Protein AF-A0A3R6SPB3-F1 (afdb_monomer)

Mean predicted aligned error: 4.36 Å

Solvent-accessible surface area (backbone atoms only — not comparable to full-atom values): 13790 Å² total; per-residue (Å²): 126,35,64,45,52,76,51,76,57,91,56,33,32,38,43,30,34,75,85,65,82,49,65,33,37,29,54,48,51,83,94,51,40,64,65,65,58,52,50,51,61,41,82,54,90,69,31,41,31,29,93,89,67,40,43,50,54,58,42,44,47,27,76,74,67,34,59,70,51,50,51,50,41,45,74,73,46,30,39,82,42,40,61,74,66,43,53,38,47,29,32,59,40,30,50,43,82,34,45,48,67,58,48,51,51,38,57,76,38,52,52,55,58,52,64,58,24,77,48,39,9,60,46,48,43,38,43,72,89,79,64,33,34,34,43,29,37,36,29,66,49,49,20,39,52,54,62,91,87,62,92,59,61,28,23,30,42,37,39,37,35,35,28,86,64,62,69,69,59,54,54,50,41,52,44,51,49,54,49,42,28,72,75,70,36,33,43,56,68,87,81,51,83,54,79,40,36,43,37,37,29,34,67,41,74,65,75,64,63,69,59,54,54,47,47,69,66,38,79,81,79,50,87,70,91,68,57,72,67,65,82,76,77,78,94,71,47,92,87,62,73,70,70,43,76,51,69,90

Radius of gyration: 20.09 Å; Cα contacts (8 Å, |Δi|>4): 454; chains: 1; bounding box: 54×32×57 Å

Foldseek 3Di:
DELWDWDDDPQKIWTAHNVRPDIAIAGDDPVCNCVVVVYYWDDDPQFIAGPPQGTLLLSRCCVVVNPVVSVVLVVVQWDWDQQQNRRRYSYPFRTDTDHPVLRVVCVVAVNVLCVPQLQKHWGKTADPVQRKIKIKMAGNFWAWEDDPPDPATKTFGIKIFIDPDDVSLVSVQSRVQSVCCVVPSHDYPVVHHGLAMETEIEGDDTDPVVVSVCQCVCVVVDHDDTDNDDDHDPPDDNVPHDHDYHYD

Sequence (248 aa):
MSNNSFDISGDLVRIHTADGMFHAVASIRDDYRDELMSVTWGKNGKYFYNAKLGYLHRYIMEKWYTKEILDTMTADNFVVDHMDGDGFNCNINNLCFLSRNENVAKGNTLDIECKNTEHIALKMFKDFQTELIQITIFFNYPAKLILEGLERDAVVELAFLLYDADYRIVINDARSIMLDYRNNYEFIPNKLRFIDYQIEGSYGVAPGIKWFEEYISGKHGHGVALLNRVAPIKNWTKEKKREYISIR

Structure (mmCIF, N/CA/C/O backbone):
data_AF-A0A3R6SPB3-F1
#
_entry.id   AF-A0A3R6SPB3-F1
#
loop_
_atom_site.group_PDB
_atom_site.id
_atom_site.type_symbol
_atom_site.label_atom_id
_atom_site.label_alt_id
_atom_site.label_comp_id
_atom_site.label_asym_id
_atom_site.label_entity_id
_atom_site.label_seq_id
_atom_site.pdbx_PDB_ins_code
_atom_site.Cartn_x
_atom_site.Cartn_y
_atom_site.Cartn_z
_atom_site.occupancy
_atom_site.B_iso_or_equiv
_atom_site.auth_seq_id
_atom_site.auth_comp_id
_atom_site.auth_asym_id
_atom_site.auth_atom_id
_atom_site.pdbx_PDB_model_num
ATOM 1 N N . MET A 1 1 ? 28.707 -6.812 -18.102 1.00 67.81 1 MET A N 1
ATOM 2 C CA . MET A 1 1 ? 28.162 -7.468 -16.895 1.00 67.81 1 MET A CA 1
ATOM 3 C C . MET A 1 1 ? 27.719 -6.380 -15.935 1.00 67.81 1 MET A C 1
ATOM 5 O O . MET A 1 1 ? 28.348 -5.327 -15.941 1.00 67.81 1 MET A O 1
ATOM 9 N N . SER A 1 2 ? 26.623 -6.592 -15.204 1.00 85.00 2 SER A N 1
ATOM 10 C CA . SER A 1 2 ? 26.142 -5.637 -14.199 1.00 85.00 2 SER A CA 1
ATOM 11 C C . SER A 1 2 ? 27.132 -5.516 -13.036 1.00 85.00 2 SER A C 1
ATOM 13 O O . SER A 1 2 ? 27.805 -6.490 -12.704 1.00 85.00 2 SER A O 1
ATOM 15 N N . ASN A 1 3 ? 27.198 -4.335 -12.417 1.00 91.19 3 ASN A N 1
ATOM 16 C CA . ASN A 1 3 ? 27.954 -4.112 -11.178 1.00 91.19 3 ASN A CA 1
ATOM 17 C C . ASN A 1 3 ? 27.098 -4.338 -9.915 1.00 91.19 3 ASN A C 1
ATOM 19 O O . ASN A 1 3 ? 27.582 -4.108 -8.810 1.00 91.19 3 ASN A O 1
ATOM 23 N N . ASN A 1 4 ? 25.827 -4.727 -10.052 1.00 95.38 4 ASN A N 1
ATOM 24 C CA . ASN A 1 4 ? 24.981 -5.085 -8.913 1.00 95.38 4 ASN A CA 1
ATOM 25 C C . ASN A 1 4 ? 25.173 -6.548 -8.505 1.00 95.38 4 ASN A C 1
ATOM 27 O O . ASN A 1 4 ? 25.479 -7.395 -9.346 1.00 95.38 4 ASN A O 1
ATOM 31 N N . SER A 1 5 ? 24.898 -6.854 -7.235 1.00 95.19 5 SER A N 1
ATOM 32 C CA . SER A 1 5 ? 24.582 -8.219 -6.804 1.00 95.19 5 SER A CA 1
ATOM 33 C C . SER A 1 5 ? 23.067 -8.415 -6.709 1.00 95.19 5 SER A C 1
ATOM 35 O O . SER A 1 5 ? 22.309 -7.462 -6.497 1.00 95.19 5 SER A O 1
ATOM 37 N N . PHE A 1 6 ? 22.629 -9.658 -6.912 1.00 96.12 6 PHE A N 1
ATOM 38 C CA . PHE A 1 6 ? 21.220 -10.022 -7.009 1.00 96.12 6 PHE A CA 1
ATOM 39 C C . PHE A 1 6 ? 20.920 -11.231 -6.126 1.00 96.12 6 PHE A C 1
ATOM 41 O O . PHE A 1 6 ? 21.481 -12.301 -6.353 1.00 96.12 6 PHE A O 1
ATOM 48 N N . ASP A 1 7 ? 19.982 -11.074 -5.193 1.00 95.88 7 ASP A N 1
ATOM 49 C CA . ASP A 1 7 ? 19.486 -12.164 -4.352 1.00 95.88 7 ASP A CA 1
ATOM 50 C C . ASP A 1 7 ? 18.046 -12.496 -4.734 1.00 95.88 7 ASP A C 1
ATOM 52 O O . ASP A 1 7 ? 17.140 -11.672 -4.583 1.00 95.88 7 ASP A O 1
ATOM 56 N N . ILE A 1 8 ? 17.821 -13.713 -5.227 1.00 96.12 8 ILE A N 1
ATOM 57 C CA . ILE A 1 8 ? 16.506 -14.150 -5.704 1.00 96.12 8 ILE A CA 1
ATOM 58 C C . ILE A 1 8 ? 15.847 -15.062 -4.674 1.00 96.12 8 ILE A C 1
ATOM 60 O O . ILE A 1 8 ? 16.450 -16.014 -4.183 1.00 96.12 8 ILE A O 1
ATOM 64 N N . SER A 1 9 ? 14.582 -14.784 -4.371 1.00 94.06 9 SER A N 1
ATOM 65 C CA . SER A 1 9 ? 13.760 -15.578 -3.465 1.00 94.06 9 SER A CA 1
ATOM 66 C C . SER A 1 9 ? 12.343 -15.669 -4.022 1.00 94.06 9 SER A C 1
ATOM 68 O O . SER A 1 9 ? 11.587 -14.701 -3.973 1.00 94.06 9 SER A O 1
ATOM 70 N N . GLY A 1 10 ? 12.002 -16.833 -4.580 1.00 93.19 10 GLY A N 1
ATOM 71 C CA . GLY A 1 10 ? 10.728 -17.036 -5.267 1.00 93.19 10 GLY A CA 1
ATOM 72 C C . GLY A 1 10 ? 10.587 -16.118 -6.482 1.00 93.19 10 GLY A C 1
ATOM 73 O O . GLY A 1 10 ? 11.435 -16.124 -7.372 1.00 93.19 10 GLY A O 1
ATOM 74 N N . ASP A 1 11 ? 9.521 -15.325 -6.486 1.00 94.38 11 ASP A N 1
ATOM 75 C CA . ASP A 1 11 ? 9.156 -14.342 -7.508 1.00 94.38 11 ASP A CA 1
ATOM 76 C C . ASP A 1 11 ? 9.727 -12.939 -7.235 1.00 94.38 11 ASP A C 1
ATOM 78 O O . ASP A 1 11 ? 9.332 -11.969 -7.882 1.00 94.38 11 ASP A O 1
ATOM 82 N N . LEU A 1 12 ? 10.670 -12.813 -6.293 1.00 96.88 12 LEU A N 1
ATOM 83 C CA . LEU A 1 12 ? 11.312 -11.551 -5.937 1.00 96.88 12 LEU A CA 1
ATOM 84 C C . LEU A 1 12 ? 12.818 -11.580 -6.175 1.00 96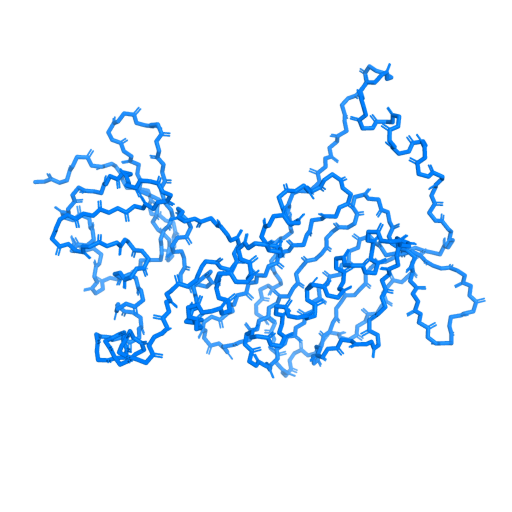.88 12 LEU A C 1
ATOM 86 O O . LEU A 1 12 ? 13.497 -12.571 -5.903 1.00 96.88 12 LEU A O 1
ATOM 90 N N . VAL A 1 13 ? 13.347 -10.435 -6.597 1.00 97.69 13 VAL A N 1
ATOM 91 C CA . VAL A 1 13 ? 14.779 -10.143 -6.646 1.00 97.69 13 VAL A CA 1
ATOM 92 C C . VAL A 1 13 ? 15.093 -8.940 -5.765 1.00 97.69 13 VAL A C 1
ATOM 94 O O . VAL A 1 13 ? 14.414 -7.913 -5.828 1.00 97.69 13 VAL A O 1
ATOM 97 N N . ARG A 1 14 ? 16.132 -9.062 -4.940 1.00 97.44 14 ARG A N 1
ATOM 98 C CA . ARG A 1 14 ? 16.777 -7.931 -4.272 1.00 97.44 14 ARG A CA 1
ATOM 99 C C . ARG A 1 14 ? 17.995 -7.526 -5.082 1.00 97.44 14 ARG A C 1
ATOM 101 O O . ARG A 1 14 ? 18.829 -8.368 -5.400 1.00 97.44 14 ARG A O 1
ATOM 108 N N . ILE A 1 15 ? 18.068 -6.252 -5.437 1.00 97.06 15 ILE A N 1
ATOM 109 C CA . ILE A 1 15 ? 19.138 -5.675 -6.249 1.00 97.06 15 ILE A CA 1
ATOM 110 C C . ILE A 1 15 ? 19.965 -4.787 -5.335 1.00 97.06 15 ILE A C 1
ATOM 112 O O . ILE A 1 15 ? 19.446 -3.787 -4.840 1.00 97.06 15 ILE A O 1
ATOM 116 N N . HIS A 1 16 ? 21.233 -5.122 -5.130 1.00 95.56 16 HIS A N 1
ATOM 117 C CA . HIS A 1 16 ? 22.137 -4.361 -4.272 1.00 95.56 16 HIS A CA 1
ATOM 118 C C . HIS A 1 16 ? 23.110 -3.541 -5.123 1.00 95.56 16 HIS A C 1
ATOM 120 O O . HIS A 1 16 ? 23.642 -4.010 -6.135 1.00 95.56 16 HIS A O 1
ATOM 126 N N . THR A 1 17 ? 23.347 -2.287 -4.740 1.00 92.81 17 THR A N 1
ATOM 127 C CA . THR A 1 17 ? 24.418 -1.481 -5.338 1.00 92.81 17 THR A CA 1
ATOM 128 C C . THR A 1 17 ? 25.787 -2.043 -4.954 1.00 92.81 17 THR A C 1
ATOM 130 O O . THR A 1 17 ? 25.929 -2.700 -3.927 1.00 92.81 17 THR A O 1
ATOM 133 N N . ALA A 1 18 ? 26.808 -1.793 -5.781 1.00 88.56 18 ALA A N 1
ATOM 134 C CA . ALA A 1 18 ? 28.159 -2.327 -5.568 1.00 88.56 18 ALA A CA 1
ATOM 135 C C . ALA A 1 18 ? 28.777 -1.919 -4.215 1.00 88.56 18 ALA A C 1
ATOM 137 O O . ALA A 1 18 ? 29.580 -2.654 -3.652 1.00 88.56 18 ALA A O 1
ATOM 138 N N . ASP A 1 19 ? 28.396 -0.750 -3.698 1.00 86.56 19 ASP A N 1
ATOM 139 C CA . ASP A 1 19 ? 28.810 -0.232 -2.390 1.00 86.56 19 ASP A CA 1
ATOM 140 C C . ASP A 1 19 ? 27.993 -0.804 -1.214 1.00 86.56 19 ASP A C 1
ATOM 142 O O . ASP A 1 19 ? 28.286 -0.500 -0.061 1.00 86.56 19 ASP A O 1
ATOM 146 N N . GLY A 1 20 ? 26.955 -1.603 -1.487 1.00 82.44 20 GLY A N 1
ATOM 147 C CA . GLY A 1 20 ? 26.041 -2.167 -0.492 1.00 82.44 20 GLY A CA 1
ATOM 148 C C . GLY A 1 20 ? 25.128 -1.149 0.201 1.00 82.44 20 GLY A C 1
ATOM 149 O O . GLY A 1 20 ? 24.338 -1.534 1.060 1.00 82.44 20 GLY A O 1
ATOM 150 N N . MET A 1 21 ? 25.201 0.137 -0.159 1.00 84.00 21 MET A N 1
ATOM 151 C CA . MET A 1 21 ? 24.516 1.220 0.558 1.00 84.00 21 MET A CA 1
ATOM 152 C C . MET A 1 21 ? 23.025 1.305 0.237 1.00 84.00 21 MET A C 1
ATOM 154 O O . MET A 1 21 ? 22.240 1.794 1.052 1.00 84.00 21 MET A O 1
ATOM 158 N N . PHE A 1 22 ? 22.620 0.847 -0.948 1.00 84.81 22 PHE A N 1
ATOM 159 C CA . PHE A 1 22 ? 21.235 0.878 -1.392 1.00 84.81 22 PHE A CA 1
ATOM 160 C C . PHE A 1 22 ? 20.810 -0.474 -1.940 1.00 84.81 22 PHE A C 1
ATOM 162 O O . PHE A 1 22 ? 21.579 -1.193 -2.580 1.00 84.81 22 PHE A O 1
ATOM 169 N N . HIS A 1 23 ? 19.539 -0.790 -1.727 1.00 92.75 23 HIS A N 1
ATOM 170 C CA . HIS A 1 23 ? 18.911 -1.929 -2.360 1.00 92.75 23 HIS A CA 1
ATOM 171 C C . HIS A 1 23 ? 17.501 -1.577 -2.817 1.00 92.75 23 HIS A C 1
ATOM 173 O O . HIS A 1 23 ? 16.858 -0.693 -2.253 1.00 92.75 23 HIS A O 1
ATOM 179 N N . ALA A 1 24 ? 17.042 -2.285 -3.840 1.00 96.19 24 ALA A N 1
ATOM 180 C CA . ALA A 1 24 ? 15.655 -2.290 -4.271 1.00 96.19 24 ALA A CA 1
ATOM 181 C C . ALA A 1 24 ? 15.134 -3.725 -4.292 1.00 96.19 24 ALA A C 1
ATOM 183 O O . ALA A 1 24 ? 15.900 -4.675 -4.464 1.00 96.19 24 ALA A O 1
ATOM 184 N N . VAL A 1 25 ? 13.826 -3.876 -4.131 1.00 97.38 25 VAL A N 1
ATOM 185 C CA . VAL A 1 25 ? 13.118 -5.145 -4.295 1.00 97.38 25 VAL A CA 1
ATOM 186 C C . VAL A 1 25 ? 12.254 -5.031 -5.538 1.00 97.38 25 VAL A C 1
ATOM 188 O O . VAL A 1 25 ? 11.595 -4.016 -5.726 1.00 97.38 25 VAL A O 1
ATOM 191 N N . ALA A 1 26 ? 12.237 -6.050 -6.387 1.00 98.12 26 ALA A N 1
ATOM 192 C CA . ALA A 1 26 ? 11.378 -6.085 -7.563 1.00 98.12 26 ALA A CA 1
ATOM 193 C C . ALA A 1 26 ? 10.805 -7.480 -7.788 1.00 98.12 26 ALA A C 1
ATOM 195 O O . ALA A 1 26 ? 11.402 -8.476 -7.376 1.00 98.12 26 ALA A O 1
ATOM 196 N N . SER A 1 27 ? 9.665 -7.553 -8.471 1.00 97.94 27 SER A N 1
ATOM 197 C CA . SER A 1 27 ? 9.161 -8.832 -8.973 1.00 97.94 27 SER A CA 1
ATOM 198 C C . SER A 1 27 ? 10.020 -9.331 -10.131 1.00 97.94 27 SER A C 1
ATOM 200 O O . SER A 1 27 ? 10.438 -8.552 -10.991 1.00 97.94 27 SER A O 1
ATOM 202 N N . ILE A 1 28 ? 10.262 -10.636 -10.190 1.00 97.75 28 ILE A N 1
ATOM 203 C CA . ILE A 1 28 ? 11.057 -11.279 -11.236 1.00 97.75 28 ILE A CA 1
ATOM 204 C C . ILE A 1 28 ? 10.320 -12.487 -11.815 1.00 97.75 28 ILE A C 1
ATOM 206 O O . ILE A 1 28 ? 9.667 -13.238 -11.095 1.00 97.75 28 ILE A O 1
ATOM 210 N N . ARG A 1 29 ? 10.446 -12.671 -13.131 1.00 96.56 29 ARG A N 1
ATOM 211 C CA . ARG A 1 29 ? 9.979 -13.842 -13.877 1.00 96.56 29 ARG A CA 1
ATOM 212 C C . ARG A 1 29 ? 11.045 -14.262 -14.880 1.00 96.56 29 ARG A C 1
ATOM 214 O O . ARG A 1 29 ? 11.888 -13.450 -15.265 1.00 96.56 29 ARG A O 1
ATOM 221 N N . ASP A 1 30 ? 10.988 -15.513 -15.314 1.00 96.75 30 ASP A N 1
ATOM 222 C CA . ASP A 1 30 ? 12.010 -16.103 -16.183 1.00 96.75 30 ASP A CA 1
ATOM 223 C C . ASP A 1 30 ? 12.130 -15.399 -17.542 1.00 96.75 30 ASP A C 1
ATOM 225 O O . ASP A 1 30 ? 13.234 -15.248 -18.055 1.00 96.75 30 ASP A O 1
ATOM 229 N N . ASP A 1 31 ? 11.028 -14.883 -18.089 1.00 97.06 31 ASP A N 1
ATOM 230 C CA . ASP A 1 31 ? 10.980 -14.254 -19.414 1.00 97.06 31 ASP A CA 1
ATOM 231 C C . ASP A 1 31 ? 11.743 -12.921 -19.516 1.00 97.06 31 ASP A C 1
ATOM 233 O O . ASP A 1 31 ? 12.112 -12.508 -20.614 1.00 97.06 31 ASP A O 1
ATOM 237 N N . TYR A 1 32 ? 12.015 -12.248 -18.392 1.00 97.19 32 TYR A N 1
ATOM 238 C CA . TYR A 1 32 ? 12.772 -10.987 -18.368 1.00 97.19 32 TYR A CA 1
ATOM 239 C C . TYR A 1 32 ? 13.897 -10.944 -17.324 1.00 97.19 32 TYR A C 1
ATOM 241 O O . TYR A 1 32 ? 14.543 -9.903 -17.153 1.00 97.19 32 TYR A O 1
ATOM 249 N N . ARG A 1 33 ? 14.145 -12.058 -16.622 1.00 97.00 33 ARG A N 1
ATOM 250 C CA . ARG A 1 33 ? 15.177 -12.191 -15.582 1.00 97.00 33 ARG A CA 1
ATOM 251 C C . ARG A 1 33 ? 16.548 -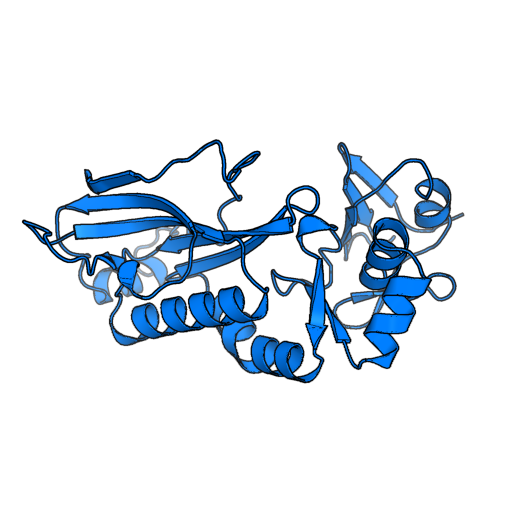11.758 -16.093 1.00 97.00 33 ARG A C 1
ATOM 253 O O . ARG A 1 33 ? 17.169 -10.875 -15.501 1.00 97.00 33 ARG A O 1
ATOM 260 N N . ASP A 1 34 ? 16.993 -12.348 -17.199 1.00 96.81 34 ASP A N 1
ATOM 261 C CA . ASP A 1 34 ? 18.337 -12.110 -17.731 1.00 96.81 34 ASP A CA 1
ATOM 262 C C . ASP A 1 34 ? 18.510 -10.657 -18.183 1.00 96.81 34 ASP A C 1
ATOM 264 O O . ASP A 1 34 ? 19.551 -10.049 -17.940 1.00 96.81 34 ASP A O 1
ATOM 268 N N . GLU A 1 35 ? 17.470 -10.055 -18.767 1.00 97.69 35 GLU A N 1
ATOM 269 C CA . GLU A 1 35 ? 17.488 -8.642 -19.148 1.00 97.69 35 GLU A CA 1
ATOM 270 C C . GLU A 1 35 ? 17.635 -7.730 -17.922 1.00 97.69 35 GLU A C 1
ATOM 272 O O . GLU A 1 35 ? 18.535 -6.883 -17.905 1.00 97.69 35 GLU A O 1
ATOM 277 N N . LEU A 1 36 ? 16.815 -7.937 -16.883 1.00 97.31 36 LEU A N 1
ATO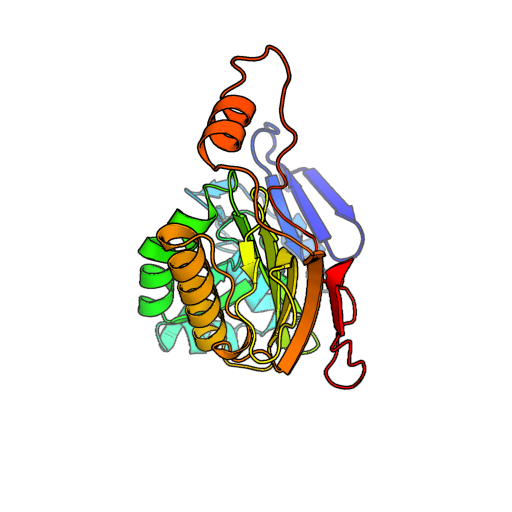M 278 C CA . LEU A 1 36 ? 16.855 -7.153 -15.642 1.00 97.31 36 LEU A CA 1
ATOM 279 C C . LEU A 1 36 ? 18.233 -7.234 -14.973 1.00 97.31 36 LEU A C 1
ATOM 281 O O . LEU A 1 36 ? 18.735 -6.223 -14.477 1.00 97.31 36 LEU A O 1
ATOM 285 N N . MET A 1 37 ? 18.843 -8.422 -14.975 1.00 96.50 37 MET A N 1
ATOM 286 C CA . MET A 1 37 ? 20.139 -8.687 -14.340 1.00 96.50 37 MET A CA 1
ATOM 287 C C . MET A 1 37 ? 21.338 -8.303 -15.221 1.00 96.50 37 MET A C 1
ATOM 289 O O . MET A 1 37 ? 22.459 -8.170 -14.726 1.00 96.50 37 MET A O 1
ATOM 293 N N . SER A 1 38 ? 21.127 -8.084 -16.523 1.00 96.38 38 SER A N 1
ATOM 294 C CA . SER A 1 38 ? 22.193 -7.700 -17.457 1.00 96.38 38 SER A CA 1
ATOM 295 C C . SER A 1 38 ? 22.664 -6.250 -17.299 1.00 96.38 38 SER A C 1
ATOM 297 O O . SER A 1 38 ? 23.760 -5.912 -17.759 1.00 96.38 38 SER A O 1
ATOM 299 N N . VAL A 1 39 ? 21.863 -5.393 -16.653 1.00 96.25 39 VAL A N 1
ATOM 300 C CA . VAL A 1 39 ? 22.133 -3.957 -16.506 1.00 96.25 39 VAL A CA 1
ATOM 301 C C . VAL A 1 39 ? 22.501 -3.568 -15.077 1.00 96.25 39 VAL A C 1
ATOM 303 O O . VAL A 1 39 ? 22.116 -4.222 -14.110 1.00 96.25 39 VAL A O 1
ATOM 306 N N . THR A 1 40 ? 23.234 -2.462 -14.946 1.00 96.12 40 THR A N 1
ATOM 307 C CA . THR A 1 40 ? 23.550 -1.860 -13.645 1.00 96.12 40 THR A CA 1
ATOM 308 C C . THR A 1 40 ? 22.483 -0.839 -13.260 1.00 96.12 40 THR A C 1
ATOM 310 O O . THR A 1 40 ? 22.347 0.203 -13.905 1.00 96.12 40 THR A O 1
ATOM 313 N N . TRP A 1 41 ? 21.748 -1.123 -12.198 1.00 96.00 41 TRP A N 1
ATOM 314 C CA . TRP A 1 41 ? 20.812 -0.233 -11.532 1.00 96.00 41 TRP A CA 1
ATOM 315 C C . TRP A 1 41 ? 21.528 0.645 -10.508 1.00 96.00 41 TRP A C 1
ATOM 317 O O . TRP A 1 41 ? 22.393 0.186 -9.756 1.00 96.00 41 TRP A O 1
ATOM 327 N N . GLY A 1 42 ? 21.131 1.913 -10.459 1.00 94.62 42 GLY A N 1
ATOM 328 C CA . GLY A 1 42 ? 21.598 2.874 -9.469 1.00 94.62 42 GLY A CA 1
ATOM 329 C C . GLY A 1 42 ? 20.454 3.703 -8.902 1.00 94.62 42 GLY A C 1
ATOM 330 O O . GLY A 1 42 ? 19.360 3.770 -9.467 1.00 94.62 42 GLY A O 1
ATOM 331 N N . LYS A 1 43 ? 20.721 4.364 -7.776 1.00 94.38 43 LYS A N 1
ATOM 332 C CA . LYS A 1 43 ? 19.782 5.299 -7.163 1.00 94.38 43 LYS A CA 1
ATOM 333 C C . LYS A 1 43 ? 19.716 6.595 -7.973 1.00 94.38 43 LYS A C 1
ATOM 335 O O . LYS A 1 43 ? 20.735 7.225 -8.236 1.00 94.38 43 LYS A O 1
ATOM 340 N N . ASN A 1 44 ? 18.503 7.027 -8.295 1.00 94.25 44 ASN A N 1
ATOM 341 C CA . ASN A 1 44 ? 18.204 8.336 -8.857 1.00 94.25 44 ASN A CA 1
ATOM 342 C C . ASN A 1 44 ? 17.090 8.988 -8.025 1.00 94.25 44 ASN A C 1
ATOM 344 O O . ASN A 1 44 ? 15.904 8.682 -8.177 1.00 94.25 44 ASN A O 1
ATOM 348 N N . GLY A 1 45 ? 17.481 9.846 -7.081 1.00 93.06 45 GLY A N 1
ATOM 349 C CA . GLY A 1 45 ? 16.558 10.426 -6.109 1.00 93.06 45 GLY A CA 1
ATOM 350 C C . GLY A 1 45 ? 15.909 9.351 -5.229 1.00 93.06 45 GLY A C 1
ATOM 351 O O . GLY A 1 45 ? 16.597 8.674 -4.466 1.00 93.06 45 GLY A O 1
ATOM 352 N N . LYS A 1 46 ? 14.582 9.216 -5.326 1.00 92.25 46 LYS A N 1
ATOM 353 C CA . LYS A 1 46 ? 13.774 8.256 -4.551 1.00 92.25 46 LYS A CA 1
ATOM 354 C C . LYS A 1 46 ? 13.562 6.906 -5.253 1.00 92.25 46 LYS A C 1
ATOM 356 O O . LYS A 1 46 ? 12.822 6.089 -4.730 1.00 92.25 46 LYS A O 1
ATOM 361 N N . TYR A 1 47 ? 14.167 6.684 -6.420 1.00 95.75 47 TYR A N 1
ATOM 362 C CA . TYR A 1 47 ? 13.899 5.507 -7.252 1.00 95.75 47 TYR A CA 1
ATOM 363 C C . TYR A 1 47 ? 15.184 4.827 -7.719 1.00 95.75 47 TYR A C 1
ATOM 365 O O . TYR A 1 47 ? 16.257 5.434 -7.718 1.00 95.75 47 TYR A O 1
ATOM 373 N N . PHE A 1 48 ? 15.062 3.582 -8.182 1.00 95.19 48 PHE A N 1
ATOM 374 C CA . PHE A 1 48 ? 16.105 2.913 -8.965 1.00 95.19 48 PHE A CA 1
ATOM 375 C C . PHE A 1 48 ? 15.941 3.192 -10.460 1.00 95.19 48 PHE A C 1
ATOM 377 O O . PHE A 1 48 ? 14.825 3.235 -10.984 1.00 95.19 48 PHE A O 1
ATOM 384 N N . TYR A 1 49 ? 17.069 3.383 -11.140 1.00 96.56 49 TYR A N 1
ATOM 385 C CA . TYR A 1 49 ? 17.138 3.771 -12.543 1.00 96.56 49 TYR A CA 1
ATOM 386 C C . TYR A 1 49 ? 18.324 3.114 -13.255 1.00 96.56 49 TYR A C 1
ATOM 388 O O . TYR A 1 49 ? 19.390 2.908 -12.670 1.00 96.56 49 TYR A O 1
ATOM 396 N N . ASN A 1 50 ? 18.144 2.849 -14.544 1.00 96.19 50 ASN A N 1
ATOM 397 C CA . ASN A 1 50 ? 19.194 2.499 -15.485 1.00 96.19 50 ASN A CA 1
ATOM 398 C C . ASN A 1 50 ? 18.974 3.242 -16.817 1.00 96.19 50 ASN A C 1
ATOM 400 O O . ASN A 1 50 ? 17.843 3.454 -17.239 1.00 96.19 50 ASN A O 1
ATOM 404 N N . ALA A 1 51 ? 20.052 3.603 -17.517 1.00 96.31 51 ALA A N 1
ATOM 405 C CA . ALA A 1 51 ? 19.960 4.368 -18.764 1.00 96.31 51 ALA A CA 1
ATOM 406 C C . ALA A 1 51 ? 19.291 3.615 -19.932 1.00 96.31 51 ALA A C 1
ATOM 408 O O . ALA A 1 51 ? 18.693 4.252 -20.792 1.00 96.31 51 ALA A O 1
ATOM 409 N N . LYS A 1 52 ? 19.394 2.280 -19.974 1.00 96.38 52 LYS A N 1
ATOM 410 C CA . LYS A 1 52 ? 18.808 1.432 -21.023 1.00 96.38 52 LYS A CA 1
ATOM 411 C C . LYS A 1 52 ? 17.340 1.108 -20.737 1.00 96.38 52 LYS A C 1
ATOM 413 O O . LYS A 1 52 ? 16.526 1.175 -21.647 1.00 96.38 52 LYS A O 1
ATOM 418 N N . LEU A 1 53 ? 17.023 0.733 -19.495 1.00 97.00 53 LEU A N 1
ATOM 419 C CA . LEU A 1 53 ? 15.694 0.229 -19.107 1.00 97.00 53 LEU A CA 1
ATOM 420 C C . LEU A 1 53 ? 14.812 1.271 -18.396 1.00 97.00 53 LEU A C 1
ATOM 422 O O . LEU A 1 53 ? 13.653 1.003 -18.093 1.00 97.00 53 LEU A O 1
ATOM 426 N N . GLY A 1 54 ? 15.337 2.465 -18.118 1.00 97.50 54 GLY A N 1
ATOM 427 C CA . GLY A 1 54 ? 14.612 3.525 -17.425 1.00 97.50 54 GLY A CA 1
ATOM 428 C C . GLY A 1 54 ? 14.462 3.269 -15.922 1.00 97.50 54 GLY A C 1
ATOM 429 O O . GLY A 1 54 ? 15.360 2.742 -15.265 1.00 97.50 54 GLY A O 1
ATOM 430 N N . TYR A 1 55 ? 13.336 3.703 -15.349 1.00 98.19 55 TYR A N 1
ATOM 431 C CA . TYR A 1 55 ? 13.029 3.500 -13.930 1.00 98.19 55 TYR A CA 1
ATOM 432 C C . TYR A 1 55 ? 12.550 2.074 -13.658 1.00 98.19 55 TYR A C 1
ATOM 434 O O . TYR A 1 55 ? 11.671 1.576 -14.360 1.00 98.19 55 TYR A O 1
ATOM 442 N N . LEU A 1 56 ? 13.059 1.459 -12.587 1.00 98.38 56 LEU A N 1
ATOM 443 C CA . LEU A 1 56 ? 12.795 0.052 -12.270 1.00 98.38 56 LEU A CA 1
ATOM 444 C C . LEU A 1 56 ? 11.297 -0.253 -12.128 1.00 98.38 56 LEU A C 1
ATOM 446 O O . LEU A 1 56 ? 10.806 -1.187 -12.749 1.00 98.38 56 LEU A O 1
ATOM 450 N N . HIS A 1 57 ? 10.543 0.565 -11.392 1.00 98.19 57 HIS A N 1
ATOM 451 C CA . HIS A 1 57 ? 9.100 0.362 -11.221 1.00 98.19 57 HIS A CA 1
ATOM 452 C C . HIS A 1 57 ? 8.324 0.447 -12.545 1.00 98.19 57 HIS A C 1
ATOM 454 O O . HIS A 1 57 ? 7.374 -0.302 -12.749 1.00 98.19 57 HIS A O 1
ATOM 460 N N . ARG A 1 58 ? 8.741 1.315 -13.481 1.00 98.3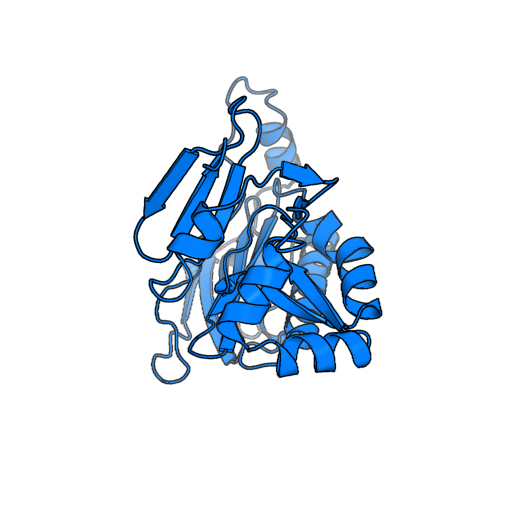1 58 ARG A N 1
ATOM 461 C CA . ARG A 1 58 ? 8.121 1.398 -14.814 1.00 98.31 58 ARG A CA 1
ATOM 462 C C . ARG A 1 58 ? 8.465 0.177 -15.656 1.00 98.31 58 ARG A C 1
ATOM 464 O O . ARG A 1 58 ? 7.575 -0.366 -16.294 1.00 98.31 58 ARG A O 1
ATOM 471 N N . TYR A 1 59 ? 9.720 -0.268 -15.608 1.00 98.50 59 TYR A N 1
ATOM 472 C CA . TYR A 1 59 ? 10.153 -1.496 -16.270 1.00 98.50 59 TYR A CA 1
ATOM 473 C C . TYR A 1 59 ? 9.359 -2.713 -15.772 1.00 98.50 59 TYR A C 1
ATOM 475 O O . TYR A 1 59 ? 8.868 -3.496 -16.579 1.00 98.50 59 TYR A O 1
ATOM 483 N N . ILE A 1 60 ? 9.155 -2.850 -14.456 1.00 98.44 60 ILE A N 1
ATOM 484 C CA . ILE A 1 60 ? 8.326 -3.931 -13.904 1.00 98.44 60 ILE A CA 1
ATOM 485 C C . ILE A 1 60 ? 6.881 -3.827 -14.405 1.00 98.44 60 ILE A C 1
ATOM 487 O O . ILE A 1 60 ? 6.343 -4.816 -14.892 1.00 98.44 60 ILE A O 1
ATOM 491 N N . MET A 1 61 ? 6.270 -2.641 -14.377 1.00 98.00 61 MET A N 1
ATOM 492 C CA . MET A 1 61 ? 4.914 -2.462 -14.914 1.00 98.00 61 MET A CA 1
ATOM 493 C C . MET A 1 61 ? 4.817 -2.821 -16.400 1.00 98.00 61 MET A C 1
ATOM 495 O O . MET A 1 61 ? 3.859 -3.476 -16.797 1.00 98.00 61 MET A O 1
ATOM 499 N N . GLU A 1 62 ? 5.815 -2.462 -17.210 1.00 97.94 62 GLU A N 1
ATOM 500 C CA . GLU A 1 62 ? 5.882 -2.837 -18.627 1.00 97.94 62 GLU A CA 1
ATOM 501 C C . GLU A 1 62 ? 5.890 -4.360 -18.815 1.00 97.94 62 GLU A C 1
ATOM 503 O O . GLU A 1 62 ? 5.144 -4.885 -19.638 1.00 97.94 62 GLU A O 1
ATOM 508 N N . LYS A 1 63 ? 6.686 -5.095 -18.030 1.00 97.81 63 LYS A N 1
ATOM 509 C CA . LYS A 1 63 ? 6.776 -6.562 -18.147 1.00 97.81 63 LYS A CA 1
ATOM 510 C C . LYS A 1 63 ? 5.511 -7.299 -17.700 1.00 97.81 63 LYS A C 1
ATOM 512 O O . LYS A 1 63 ? 5.274 -8.426 -18.142 1.00 97.81 63 LYS A O 1
ATOM 517 N N . TRP A 1 64 ? 4.710 -6.688 -16.831 1.00 97.06 64 TRP A N 1
ATOM 518 C CA . TRP A 1 64 ? 3.502 -7.304 -16.276 1.00 97.06 64 TRP A CA 1
ATOM 519 C C . TRP A 1 64 ? 2.210 -6.877 -16.984 1.00 97.06 64 TRP A C 1
ATOM 521 O O . TRP A 1 64 ? 1.325 -7.714 -17.131 1.00 97.06 64 TRP A O 1
ATOM 531 N N . TYR A 1 65 ? 2.114 -5.633 -17.467 1.00 95.69 65 TYR A N 1
ATOM 532 C CA . TYR A 1 65 ? 0.940 -5.117 -18.187 1.00 95.69 65 TYR A CA 1
ATOM 533 C C . TYR A 1 65 ? 1.127 -4.983 -19.700 1.00 95.69 65 TYR A C 1
ATOM 535 O O . TYR A 1 65 ? 0.122 -4.846 -20.383 1.00 95.69 65 TYR A O 1
ATOM 543 N N . THR A 1 66 ? 2.352 -5.052 -20.230 1.00 96.81 66 THR A N 1
ATOM 544 C CA . THR A 1 66 ? 2.783 -4.650 -21.590 1.00 96.81 66 THR A CA 1
ATOM 545 C C . THR A 1 66 ? 3.160 -3.175 -21.743 1.00 96.81 66 THR A C 1
ATOM 547 O O . THR A 1 66 ? 2.764 -2.301 -20.962 1.00 96.81 66 THR A O 1
ATOM 550 N N . LYS A 1 67 ? 3.947 -2.904 -22.789 1.00 97.00 67 LYS A N 1
ATOM 551 C CA . LYS A 1 67 ? 4.383 -1.560 -23.161 1.00 97.00 67 LYS A CA 1
ATOM 552 C C . LYS A 1 67 ? 3.223 -0.706 -23.656 1.00 97.00 67 LYS A C 1
ATOM 554 O O . LYS A 1 67 ? 3.143 0.464 -23.295 1.00 97.00 67 LYS A O 1
ATOM 559 N N . GLU A 1 68 ? 2.308 -1.293 -24.418 1.00 98.44 68 GLU A N 1
ATOM 560 C CA . GLU A 1 68 ? 1.132 -0.613 -24.951 1.00 98.44 68 GLU A CA 1
ATOM 561 C C . GLU A 1 68 ? 0.259 -0.049 -23.823 1.00 98.44 68 GLU A C 1
ATOM 563 O O . GLU A 1 68 ? -0.148 1.115 -23.878 1.00 98.44 68 GLU A O 1
ATOM 568 N N . ILE A 1 69 ? 0.025 -0.833 -22.761 1.00 97.94 69 ILE A N 1
ATOM 569 C CA . ILE A 1 69 ? -0.732 -0.366 -21.591 1.00 97.94 69 ILE A CA 1
ATOM 570 C C . ILE A 1 69 ? 0.034 0.739 -20.855 1.00 97.94 69 ILE A C 1
ATOM 572 O O . ILE A 1 69 ? -0.546 1.781 -20.548 1.00 97.94 69 ILE A O 1
ATOM 576 N N . LEU A 1 70 ? 1.334 0.558 -20.596 1.00 98.12 70 LEU A N 1
ATOM 577 C CA . LEU A 1 70 ? 2.140 1.571 -19.905 1.00 98.12 70 LEU A CA 1
ATOM 578 C C . LEU A 1 70 ? 2.168 2.910 -20.660 1.00 98.12 70 LEU A C 1
ATOM 580 O O . LEU A 1 70 ? 2.060 3.971 -20.033 1.00 98.12 70 LEU A O 1
ATOM 584 N N . ASP A 1 71 ? 2.310 2.871 -21.983 1.00 98.19 71 ASP A N 1
ATOM 585 C CA . ASP A 1 71 ? 2.325 4.057 -22.838 1.00 98.19 71 ASP A CA 1
ATOM 586 C C . ASP A 1 71 ? 0.951 4.738 -22.861 1.00 98.19 71 ASP A C 1
ATOM 588 O O . ASP A 1 71 ? 0.884 5.954 -22.679 1.00 98.19 71 ASP A O 1
ATOM 592 N N . THR A 1 72 ? -0.136 3.965 -22.981 1.00 98.50 72 THR A N 1
ATOM 593 C CA . THR A 1 72 ? -1.518 4.480 -22.938 1.00 98.50 72 THR A CA 1
ATOM 594 C C . THR A 1 72 ? -1.794 5.198 -21.619 1.00 98.50 72 THR A C 1
ATOM 596 O O . THR A 1 72 ? -2.156 6.371 -21.610 1.00 98.50 72 THR A O 1
ATOM 599 N N . MET A 1 73 ? -1.506 4.549 -20.487 1.00 98.25 73 MET A N 1
ATOM 600 C CA . MET A 1 73 ? -1.698 5.148 -19.162 1.00 98.25 73 MET A CA 1
ATOM 601 C C . MET A 1 73 ? -0.834 6.406 -18.982 1.00 98.25 73 MET A C 1
ATOM 603 O O . MET A 1 73 ? -1.275 7.398 -18.404 1.00 98.25 73 MET A O 1
ATOM 607 N N . THR A 1 74 ? 0.395 6.401 -19.507 1.00 97.50 74 THR A N 1
ATOM 608 C CA . THR A 1 74 ? 1.274 7.579 -19.459 1.00 97.50 74 THR A CA 1
ATOM 609 C C . THR A 1 74 ? 0.710 8.738 -20.293 1.00 97.50 74 THR A C 1
ATOM 611 O O .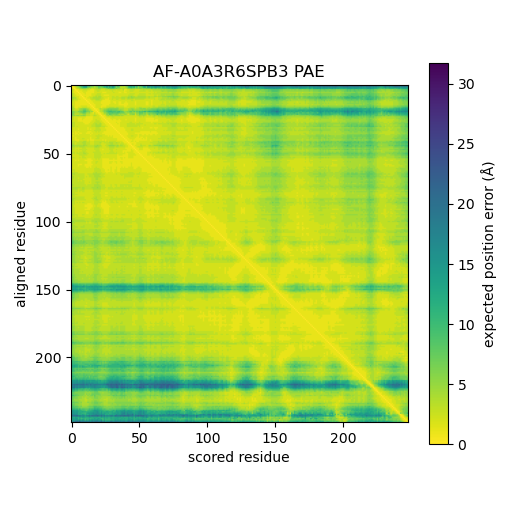 THR A 1 74 ? 0.752 9.881 -19.833 1.00 97.50 74 THR A O 1
ATOM 614 N N . ALA A 1 75 ? 0.170 8.460 -21.484 1.00 98.12 75 ALA A N 1
ATOM 615 C CA . ALA A 1 75 ? -0.484 9.452 -22.338 1.00 98.12 75 ALA A CA 1
ATOM 616 C C . ALA A 1 75 ? -1.737 10.046 -21.669 1.00 98.12 75 ALA A C 1
ATOM 618 O O . ALA A 1 75 ? -1.944 11.258 -21.730 1.00 98.12 75 ALA A O 1
ATOM 619 N N . ASP A 1 76 ? -2.476 9.227 -20.919 1.00 98.06 76 ASP A N 1
ATOM 620 C CA . ASP A 1 76 ? -3.650 9.630 -20.134 1.00 98.06 76 ASP A CA 1
ATOM 621 C C . ASP A 1 76 ? -3.293 10.298 -18.787 1.00 98.06 76 ASP A C 1
ATOM 623 O O . ASP A 1 76 ? -4.138 10.477 -17.908 1.00 98.06 76 ASP A O 1
ATOM 627 N N . ASN A 1 77 ? -2.030 10.709 -18.609 1.00 98.06 77 ASN A N 1
ATOM 628 C CA . ASN A 1 77 ? -1.510 11.395 -17.422 1.00 98.06 77 ASN A CA 1
ATOM 629 C C . ASN A 1 77 ? -1.616 10.574 -16.116 1.00 98.06 77 ASN A C 1
ATOM 631 O O . ASN A 1 77 ? -1.730 11.129 -15.014 1.00 98.06 77 ASN A O 1
ATOM 635 N N . PHE A 1 78 ? -1.521 9.248 -16.221 1.00 98.44 78 PHE A N 1
ATOM 636 C CA . PHE A 1 78 ? -1.267 8.361 -15.089 1.00 98.44 78 PHE A CA 1
ATOM 637 C C . PHE A 1 78 ? 0.234 8.179 -14.850 1.00 98.44 78 PHE A C 1
ATOM 639 O O . PHE A 1 78 ? 1.085 8.330 -15.730 1.00 98.44 78 PHE A O 1
ATOM 646 N N . VAL A 1 79 ? 0.561 7.846 -13.608 1.00 98.06 79 VAL A N 1
ATOM 647 C CA . VAL A 1 79 ? 1.891 7.457 -13.151 1.00 98.06 79 VAL A CA 1
ATOM 648 C C . VAL A 1 79 ? 1.820 6.076 -12.510 1.00 98.06 79 VAL A C 1
ATOM 650 O O . VAL A 1 79 ? 0.742 5.586 -12.180 1.00 98.06 79 VAL A O 1
ATOM 653 N N . VAL A 1 80 ? 2.978 5.448 -12.340 1.00 98.06 80 VAL A N 1
ATOM 654 C CA . VAL A 1 80 ? 3.113 4.221 -11.552 1.00 98.06 80 VAL A CA 1
ATOM 655 C C . VAL A 1 80 ? 3.360 4.638 -10.100 1.00 98.06 80 VAL A C 1
ATOM 657 O O . VAL A 1 80 ? 4.443 5.129 -9.778 1.00 98.06 80 VAL A O 1
ATOM 660 N N . ASP A 1 81 ? 2.342 4.498 -9.255 1.00 97.88 81 ASP A N 1
ATOM 661 C CA . ASP A 1 81 ? 2.403 4.751 -7.813 1.00 97.88 81 ASP A CA 1
ATOM 662 C C . ASP A 1 81 ? 2.967 3.532 -7.071 1.00 97.88 81 ASP A C 1
ATOM 664 O O . ASP A 1 81 ? 2.766 2.390 -7.490 1.00 97.88 81 ASP A O 1
ATOM 668 N N . HIS A 1 82 ? 3.654 3.800 -5.959 1.00 96.81 82 HIS A N 1
ATOM 669 C CA . HIS A 1 82 ? 4.072 2.785 -4.993 1.00 96.81 82 HIS A CA 1
ATOM 670 C C . HIS A 1 82 ? 3.105 2.867 -3.812 1.00 96.81 82 HIS A C 1
ATOM 672 O O . HIS A 1 82 ? 3.075 3.874 -3.096 1.00 96.81 82 HIS A O 1
ATOM 678 N N . MET A 1 83 ? 2.304 1.824 -3.608 1.00 95.56 83 MET A N 1
ATOM 679 C CA . MET A 1 83 ? 1.209 1.844 -2.634 1.00 95.56 83 MET A CA 1
ATOM 680 C C . MET A 1 83 ? 1.703 2.069 -1.200 1.00 95.56 83 MET A C 1
ATOM 682 O O . MET A 1 83 ? 1.030 2.737 -0.416 1.00 95.56 83 MET A O 1
ATOM 686 N N . ASP A 1 84 ? 2.899 1.575 -0.871 1.00 92.81 84 ASP A N 1
ATOM 687 C CA . ASP A 1 84 ? 3.565 1.784 0.419 1.00 92.81 84 ASP A CA 1
ATOM 688 C C . ASP A 1 84 ? 4.388 3.084 0.528 1.00 92.81 84 ASP A C 1
ATOM 690 O O . ASP A 1 84 ? 4.906 3.387 1.609 1.00 92.81 84 ASP A O 1
ATOM 694 N N . GLY A 1 85 ? 4.501 3.849 -0.563 1.00 92.06 85 GLY A N 1
ATOM 695 C CA . GLY A 1 85 ? 5.283 5.082 -0.653 1.00 92.06 85 GLY A CA 1
ATOM 696 C C . GLY A 1 85 ? 6.803 4.883 -0.754 1.00 92.06 85 GLY A C 1
ATOM 697 O O . GLY A 1 85 ? 7.540 5.875 -0.729 1.00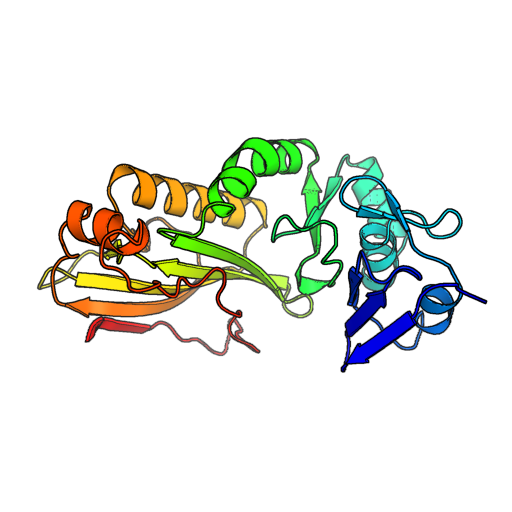 92.06 85 GLY A O 1
ATOM 698 N N . ASP A 1 86 ? 7.289 3.643 -0.872 1.00 92.50 86 ASP A N 1
ATOM 699 C CA . ASP A 1 86 ? 8.711 3.321 -1.003 1.00 92.50 86 ASP A CA 1
ATOM 700 C C . ASP A 1 86 ? 9.100 3.091 -2.470 1.00 92.50 86 ASP A C 1
ATOM 702 O O . ASP A 1 86 ? 8.841 2.042 -3.059 1.00 92.50 86 ASP A O 1
ATOM 706 N N . GLY A 1 87 ? 9.802 4.066 -3.058 1.00 94.62 87 GLY A N 1
ATOM 707 C CA . GLY A 1 87 ? 10.279 4.007 -4.444 1.00 94.62 87 GLY A CA 1
ATOM 708 C C . GLY A 1 87 ? 11.353 2.945 -4.726 1.00 94.62 87 GLY A C 1
ATOM 709 O O . GLY A 1 87 ? 11.770 2.789 -5.879 1.00 94.62 87 GLY A O 1
ATOM 710 N N . PHE A 1 88 ? 11.811 2.221 -3.699 1.00 96.00 88 PHE A N 1
ATOM 711 C CA . PHE A 1 88 ? 12.701 1.067 -3.819 1.00 96.00 88 PHE A CA 1
ATOM 712 C C . PHE A 1 88 ? 11.955 -0.276 -3.760 1.00 96.00 88 PHE A C 1
ATOM 714 O O . PHE A 1 88 ? 12.553 -1.309 -4.064 1.00 96.00 88 PHE A O 1
ATOM 721 N N . ASN A 1 89 ? 10.655 -0.287 -3.442 1.00 96.25 89 ASN A N 1
ATOM 722 C CA . ASN A 1 89 ? 9.812 -1.481 -3.464 1.00 96.25 89 ASN A CA 1
ATOM 723 C C . ASN A 1 89 ? 9.023 -1.585 -4.783 1.00 96.25 89 ASN A C 1
ATOM 725 O O . ASN A 1 89 ? 7.845 -1.249 -4.875 1.00 96.25 89 ASN A O 1
ATOM 729 N N . CYS A 1 90 ? 9.685 -2.094 -5.816 1.00 97.81 90 CYS A N 1
ATOM 730 C CA . CYS A 1 90 ? 9.140 -2.346 -7.151 1.00 97.81 90 CYS A CA 1
ATOM 731 C C . CYS A 1 90 ? 8.493 -3.742 -7.287 1.00 97.81 90 CYS A C 1
ATOM 733 O O . CYS A 1 90 ? 8.488 -4.318 -8.378 1.00 97.81 90 CYS A O 1
ATOM 735 N N . ASN A 1 91 ? 8.002 -4.340 -6.198 1.00 96.88 91 ASN A N 1
ATOM 736 C CA . ASN A 1 91 ? 7.168 -5.541 -6.282 1.00 96.88 91 ASN A CA 1
ATOM 737 C C . ASN A 1 91 ? 5.869 -5.196 -7.026 1.00 96.88 91 ASN A C 1
ATOM 739 O O . ASN A 1 91 ? 5.233 -4.207 -6.685 1.00 96.88 91 ASN A O 1
ATOM 743 N N . ILE A 1 92 ? 5.450 -6.005 -7.999 1.00 96.81 92 ILE A N 1
ATOM 744 C CA . ILE A 1 92 ? 4.236 -5.758 -8.786 1.00 96.81 92 ILE A CA 1
ATOM 745 C C . ILE A 1 92 ? 2.981 -5.597 -7.912 1.00 96.81 92 ILE A C 1
ATOM 747 O O . ILE A 1 92 ? 2.144 -4.749 -8.191 1.00 96.81 92 ILE A O 1
ATOM 751 N N . ASN A 1 93 ? 2.904 -6.316 -6.790 1.00 95.56 93 ASN A N 1
ATOM 752 C CA . ASN A 1 93 ? 1.821 -6.221 -5.805 1.00 95.56 93 ASN A CA 1
ATOM 753 C C . ASN A 1 93 ? 1.836 -4.906 -4.988 1.00 95.56 93 ASN A C 1
ATOM 755 O O . ASN A 1 93 ? 0.920 -4.629 -4.215 1.00 95.56 93 ASN A O 1
ATOM 759 N N . ASN A 1 94 ? 2.893 -4.100 -5.121 1.00 96.50 94 ASN A N 1
ATOM 760 C CA . ASN A 1 94 ? 3.021 -2.761 -4.540 1.00 96.50 94 ASN A CA 1
ATOM 761 C C . ASN A 1 94 ? 2.842 -1.646 -5.584 1.00 96.50 94 ASN A C 1
ATOM 763 O O . ASN A 1 94 ? 2.841 -0.471 -5.221 1.00 96.50 94 ASN A O 1
ATOM 767 N N . LEU A 1 95 ? 2.727 -1.982 -6.871 1.00 97.25 95 LEU A N 1
ATOM 768 C CA . LEU A 1 95 ? 2.640 -1.004 -7.949 1.00 97.25 95 LEU A CA 1
ATOM 769 C C . LEU A 1 95 ? 1.209 -0.904 -8.474 1.00 97.25 95 LEU A C 1
ATOM 771 O O . LEU A 1 95 ? 0.528 -1.904 -8.691 1.00 97.25 95 LEU A O 1
ATOM 775 N N . CYS A 1 96 ? 0.756 0.322 -8.716 1.00 97.00 96 CYS A N 1
ATOM 776 C CA . CYS A 1 96 ? -0.544 0.572 -9.327 1.00 97.00 96 CYS A CA 1
ATOM 777 C C . CYS A 1 96 ? -0.478 1.800 -10.233 1.00 97.00 96 CYS A C 1
ATOM 779 O O . CYS A 1 96 ? 0.268 2.743 -9.971 1.00 97.00 96 CYS A O 1
ATOM 781 N N . PHE A 1 97 ? -1.283 1.824 -11.294 1.00 97.56 97 PHE A N 1
ATOM 782 C CA . PHE A 1 97 ? -1.508 3.070 -12.014 1.00 97.56 97 PHE A CA 1
ATOM 783 C C . PHE A 1 97 ? -2.382 4.006 -11.178 1.00 97.56 97 PHE A C 1
ATOM 785 O O . PHE A 1 97 ? -3.414 3.598 -10.646 1.00 97.56 97 PHE A O 1
ATOM 792 N N . LEU A 1 98 ? -1.981 5.270 -11.089 1.00 98.06 98 LEU A N 1
ATOM 793 C CA . LEU A 1 98 ? -2.732 6.321 -10.411 1.00 98.06 98 LEU A CA 1
ATOM 794 C C . LEU A 1 98 ? -2.607 7.618 -11.208 1.00 98.06 98 LEU A C 1
ATOM 796 O O . LEU A 1 98 ? -1.538 7.914 -11.743 1.00 98.06 98 LEU A O 1
ATOM 800 N N . SER A 1 99 ? -3.684 8.398 -11.318 1.00 98.00 99 SER A N 1
ATOM 801 C CA . SER A 1 99 ? -3.605 9.680 -12.025 1.00 98.00 99 SER A CA 1
ATOM 802 C C . SER A 1 99 ? -2.573 10.582 -11.343 1.00 98.00 99 SER A C 1
ATOM 804 O O . SER A 1 99 ? -2.410 10.551 -10.120 1.00 98.00 99 SER A O 1
ATOM 806 N N . ARG A 1 100 ? -1.860 11.408 -12.115 1.00 97.88 100 ARG A N 1
ATOM 807 C CA . ARG A 1 100 ? -0.806 12.273 -11.565 1.00 97.88 100 ARG A CA 1
ATOM 808 C C . ARG A 1 100 ? -1.306 13.151 -10.416 1.00 97.88 100 ARG A C 1
ATOM 810 O O . ARG A 1 100 ? -0.598 13.309 -9.424 1.00 97.88 100 ARG A O 1
ATOM 817 N N . ASN A 1 101 ? -2.515 13.697 -10.537 1.00 97.81 101 ASN A N 1
ATOM 818 C CA . ASN A 1 101 ? -3.104 14.560 -9.513 1.00 97.81 101 ASN A CA 1
ATOM 819 C C . ASN A 1 101 ? -3.391 13.788 -8.221 1.00 97.81 101 ASN A C 1
ATOM 821 O O . ASN A 1 101 ? -3.034 14.260 -7.144 1.00 97.81 101 ASN A O 1
ATOM 825 N N . GLU A 1 102 ? -3.959 12.585 -8.326 1.00 97.69 102 GLU A N 1
ATOM 826 C CA . GLU A 1 102 ? -4.214 11.737 -7.159 1.00 97.69 102 GLU A CA 1
ATOM 827 C C . GLU A 1 102 ? -2.913 11.270 -6.504 1.00 97.69 102 GLU A C 1
ATOM 829 O O . GLU A 1 102 ? -2.800 11.296 -5.282 1.00 97.69 102 GLU A O 1
ATOM 834 N N . ASN A 1 103 ? -1.891 10.929 -7.295 1.00 97.75 103 ASN A N 1
ATOM 835 C CA . ASN A 1 103 ? -0.570 10.563 -6.784 1.00 97.75 103 ASN A CA 1
ATOM 836 C C . ASN A 1 103 ? 0.083 11.717 -6.007 1.00 97.75 103 ASN A C 1
ATOM 838 O O . ASN A 1 103 ? 0.620 11.518 -4.920 1.00 97.75 103 ASN A O 1
ATOM 842 N N . VAL A 1 104 ? 0.021 12.942 -6.538 1.00 97.38 104 VAL A N 1
ATOM 843 C CA . VAL A 1 104 ? 0.516 14.137 -5.834 1.00 97.38 104 VAL A CA 1
ATOM 844 C C . VAL A 1 104 ? -0.287 14.384 -4.555 1.00 97.38 104 VAL A C 1
ATOM 846 O O . VAL A 1 104 ? 0.301 14.650 -3.507 1.00 97.38 104 VAL A O 1
ATOM 849 N N . ALA A 1 105 ? -1.615 14.257 -4.608 1.00 97.50 105 ALA A N 1
ATOM 850 C CA . ALA A 1 105 ? -2.466 14.408 -3.435 1.00 97.50 105 ALA A CA 1
ATOM 851 C C . ALA A 1 105 ? -2.143 13.356 -2.364 1.00 97.50 105 ALA A C 1
ATOM 853 O O . ALA A 1 105 ? -2.004 13.706 -1.194 1.00 97.50 105 ALA A O 1
ATOM 854 N N . LYS A 1 106 ? -1.991 12.078 -2.738 1.00 97.00 106 LYS A N 1
ATOM 855 C CA . LYS A 1 106 ? -1.592 10.977 -1.843 1.00 97.00 106 LYS A CA 1
ATOM 856 C C . LYS A 1 106 ? -0.234 11.266 -1.201 1.00 97.00 106 LYS A C 1
ATOM 858 O O . LYS A 1 106 ? -0.132 11.239 0.025 1.00 97.00 106 LYS A O 1
ATOM 863 N N . GLY A 1 107 ? 0.748 11.670 -2.007 1.00 95.69 107 GLY A N 1
ATOM 864 C CA . GLY A 1 107 ? 2.093 12.030 -1.557 1.00 95.69 107 GLY A CA 1
ATOM 865 C C . GLY A 1 107 ? 2.140 13.180 -0.544 1.00 95.69 107 GLY A C 1
ATOM 866 O O . GLY A 1 107 ? 2.980 13.169 0.353 1.00 95.69 107 GLY A O 1
ATOM 867 N N . ASN A 1 108 ? 1.235 14.157 -0.667 1.00 95.50 108 ASN A N 1
ATOM 868 C CA . ASN A 1 108 ? 1.133 15.316 0.231 1.00 95.50 108 ASN A CA 1
ATOM 869 C C . ASN A 1 108 ? 0.183 15.103 1.422 1.00 95.50 108 ASN A C 1
ATOM 871 O O . ASN A 1 108 ? 0.057 15.992 2.260 1.00 95.50 108 ASN A O 1
ATOM 875 N N . THR A 1 109 ? -0.504 13.962 1.488 1.00 94.56 109 THR A N 1
ATOM 876 C CA . THR A 1 109 ? -1.442 13.628 2.568 1.00 94.56 109 THR A CA 1
ATOM 877 C C . THR A 1 109 ? -1.070 12.269 3.146 1.00 94.56 109 THR A C 1
ATOM 879 O O . THR A 1 109 ? -0.110 12.183 3.908 1.00 94.56 109 THR A O 1
ATOM 882 N N . LEU A 1 110 ? -1.763 11.209 2.729 1.00 95.62 110 LEU A N 1
ATOM 883 C CA . LEU A 1 110 ? -1.676 9.856 3.271 1.00 95.62 110 LEU A CA 1
ATOM 884 C C . LEU A 1 110 ? -0.233 9.350 3.419 1.00 95.62 110 LEU A C 1
ATOM 886 O O . LEU A 1 110 ? 0.119 8.829 4.472 1.00 95.62 110 LEU A O 1
ATOM 890 N N . ASP A 1 111 ? 0.635 9.564 2.426 1.00 95.06 111 ASP A N 1
ATOM 891 C CA . ASP A 1 111 ? 2.023 9.081 2.491 1.00 95.06 111 ASP A CA 1
ATOM 892 C C . ASP A 1 111 ? 2.857 9.798 3.563 1.00 95.06 111 ASP A C 1
ATOM 894 O O . ASP A 1 111 ? 3.796 9.220 4.108 1.00 95.06 111 ASP A O 1
ATOM 898 N N . ILE A 1 112 ? 2.558 11.064 3.874 1.00 93.56 112 ILE A N 1
ATOM 899 C CA . ILE A 1 112 ? 3.180 11.773 5.003 1.00 93.56 112 ILE A CA 1
ATOM 900 C C . ILE A 1 112 ? 2.634 11.214 6.310 1.00 93.56 112 ILE A C 1
ATOM 902 O O . ILE A 1 112 ? 3.393 10.995 7.254 1.00 93.56 112 ILE A O 1
ATOM 906 N N . GLU A 1 113 ? 1.331 10.960 6.362 1.00 92.31 113 GLU A N 1
ATOM 907 C CA . GLU A 1 113 ? 0.676 10.489 7.573 1.00 92.31 113 GLU A CA 1
ATOM 908 C C . GLU A 1 113 ? 1.128 9.083 7.974 1.00 92.31 113 GLU A C 1
ATOM 910 O O . GLU A 1 113 ? 1.430 8.852 9.143 1.00 92.31 113 GLU A O 1
ATOM 915 N N . CYS A 1 114 ? 1.269 8.179 7.006 1.00 93.62 114 CYS A N 1
ATOM 916 C CA . CYS A 1 114 ? 1.696 6.797 7.214 1.00 93.62 114 CYS A CA 1
ATOM 917 C C . CYS A 1 114 ? 3.210 6.626 7.453 1.00 93.62 114 CYS A C 1
ATOM 919 O O . CYS A 1 114 ? 3.673 5.489 7.592 1.00 93.62 114 CYS A O 1
ATOM 921 N N . LYS A 1 115 ? 4.002 7.713 7.475 1.00 92.00 115 LYS A N 1
ATOM 922 C CA . LYS A 1 115 ? 5.427 7.661 7.860 1.00 92.00 115 LYS A CA 1
ATOM 923 C C . LYS A 1 115 ? 5.622 7.549 9.362 1.00 92.00 115 LYS A C 1
ATOM 925 O O . LYS A 1 115 ? 6.542 6.853 9.778 1.00 92.00 115 LYS A O 1
ATOM 930 N N . ASN A 1 116 ? 4.804 8.245 10.153 1.00 90.81 116 ASN A N 1
ATOM 931 C CA . ASN A 1 116 ? 4.841 8.083 11.600 1.00 90.81 116 ASN A CA 1
ATOM 932 C C . ASN A 1 116 ? 3.945 6.902 11.981 1.00 90.81 116 ASN A C 1
ATOM 934 O O . ASN A 1 116 ? 2.720 7.004 11.944 1.00 90.81 116 ASN A O 1
ATOM 938 N N . THR A 1 117 ? 4.585 5.796 12.343 1.00 93.75 117 THR A N 1
ATOM 939 C CA . THR A 1 117 ? 3.939 4.549 12.745 1.00 93.75 117 THR A CA 1
ATOM 940 C C . THR A 1 117 ? 3.782 4.409 14.254 1.00 93.75 117 THR A C 1
ATOM 942 O O . THR A 1 117 ? 3.244 3.402 14.698 1.00 93.75 117 THR A O 1
ATOM 945 N N . GLU A 1 118 ? 4.209 5.391 15.055 1.00 93.25 118 GLU A N 1
ATOM 946 C CA . GLU A 1 118 ? 4.277 5.272 16.518 1.00 93.25 118 GLU A CA 1
ATOM 947 C C . GLU A 1 118 ? 2.938 4.890 17.144 1.00 93.25 118 GLU A C 1
ATOM 949 O O . GLU A 1 118 ? 2.901 4.089 18.068 1.00 93.25 118 GLU A O 1
ATOM 954 N N . HIS A 1 119 ? 1.842 5.421 16.599 1.00 95.19 119 HIS A N 1
ATOM 955 C CA . HIS A 1 119 ? 0.488 5.185 17.098 1.00 95.19 119 HIS A CA 1
ATOM 956 C C . HIS A 1 119 ? -0.313 4.243 16.197 1.00 95.19 119 HIS A C 1
ATOM 958 O O . HIS A 1 119 ? -1.132 3.471 16.692 1.00 95.19 119 HIS A O 1
ATOM 964 N N . ILE A 1 120 ? -0.101 4.304 14.882 1.00 97.44 120 ILE A N 1
ATOM 965 C CA . ILE A 1 120 ? -0.834 3.515 13.890 1.00 97.44 120 ILE A CA 1
ATOM 966 C C . ILE A 1 120 ? 0.072 3.170 12.712 1.00 97.44 120 ILE A C 1
ATOM 968 O O . ILE A 1 120 ? 0.679 4.040 12.094 1.00 97.44 120 ILE A O 1
ATOM 972 N N . ALA A 1 121 ? 0.129 1.892 12.362 1.00 97.19 121 ALA A N 1
ATOM 973 C CA . ALA A 1 121 ? 0.783 1.395 11.166 1.00 97.19 121 ALA A CA 1
ATOM 974 C C . ALA A 1 121 ? -0.268 0.938 10.154 1.00 97.19 121 ALA A C 1
ATOM 976 O O . ALA A 1 121 ? -0.732 -0.200 10.195 1.00 97.19 121 ALA A O 1
ATOM 977 N N . LEU A 1 122 ? -0.616 1.835 9.230 1.00 97.62 122 LEU A N 1
ATOM 978 C CA . LEU A 1 122 ? -1.507 1.561 8.105 1.00 97.62 122 LEU A CA 1
ATOM 979 C C . LEU A 1 122 ? -0.689 1.347 6.827 1.00 97.62 122 LEU A C 1
ATOM 981 O O . LEU A 1 122 ? 0.170 2.167 6.487 1.00 97.62 122 LEU A O 1
ATOM 985 N N . LYS A 1 123 ? -0.952 0.249 6.112 1.00 95.88 123 LYS A N 1
ATOM 986 C CA . LYS A 1 123 ? -0.340 -0.072 4.812 1.00 95.88 123 LYS A CA 1
ATOM 987 C C . LYS A 1 123 ? -1.378 -0.623 3.839 1.00 95.88 123 LYS A C 1
ATOM 989 O O . LYS A 1 123 ? -2.366 -1.219 4.260 1.00 95.88 123 LYS A O 1
ATOM 994 N N . MET A 1 124 ? -1.128 -0.424 2.548 1.00 96.44 124 MET A N 1
ATOM 995 C CA . MET A 1 124 ? -1.952 -0.938 1.455 1.00 96.44 124 MET A CA 1
ATOM 996 C C . MET A 1 124 ? -1.167 -1.955 0.634 1.00 96.44 124 MET A C 1
ATOM 998 O O . MET A 1 124 ? 0.036 -1.795 0.433 1.00 96.44 124 MET A O 1
ATOM 1002 N N . PHE A 1 125 ? -1.858 -2.980 0.148 1.00 94.62 125 PHE A N 1
ATOM 1003 C CA . PHE A 1 125 ? -1.289 -4.030 -0.691 1.00 94.62 125 PHE A CA 1
ATOM 1004 C C . PHE A 1 125 ? -2.283 -4.398 -1.776 1.00 94.62 125 PHE A C 1
ATOM 1006 O O . PHE A 1 125 ? -3.471 -4.498 -1.489 1.00 94.62 125 PHE A O 1
ATOM 1013 N N . LYS A 1 126 ? -1.813 -4.655 -2.991 1.00 95.75 126 LYS A N 1
ATOM 1014 C CA . LYS A 1 126 ? -2.642 -5.193 -4.064 1.00 95.75 126 LYS A CA 1
ATOM 1015 C C . LYS A 1 126 ? -2.218 -6.621 -4.356 1.00 95.75 126 LYS A C 1
ATOM 1017 O O . LYS A 1 126 ? -1.033 -6.912 -4.462 1.00 95.75 126 LYS A O 1
ATOM 1022 N N . ASP A 1 127 ? -3.178 -7.513 -4.505 1.00 94.44 127 ASP A N 1
ATOM 1023 C CA . ASP A 1 127 ? -2.934 -8.806 -5.124 1.00 94.44 127 ASP A CA 1
ATOM 1024 C C . ASP A 1 127 ? -3.123 -8.643 -6.635 1.00 94.44 127 ASP A C 1
ATOM 1026 O O . ASP A 1 127 ? -4.222 -8.358 -7.102 1.00 94.44 127 ASP A O 1
ATOM 1030 N N . PHE A 1 128 ? -2.045 -8.769 -7.409 1.00 92.00 128 PHE A N 1
ATOM 1031 C CA . PHE A 1 128 ? -2.093 -8.559 -8.856 1.00 92.00 128 PHE A CA 1
ATOM 1032 C C . PHE A 1 128 ? -2.965 -9.583 -9.595 1.00 92.00 128 PHE A C 1
ATOM 1034 O O . PHE A 1 128 ? -3.515 -9.284 -10.646 1.00 92.00 128 PHE A O 1
ATOM 1041 N N . GLN A 1 129 ? -3.089 -10.810 -9.088 1.00 91.06 129 GLN A N 1
ATOM 1042 C CA . GLN A 1 129 ? -3.841 -11.850 -9.795 1.00 91.06 129 GLN A CA 1
ATOM 1043 C C . GLN A 1 129 ? -5.347 -11.634 -9.660 1.00 91.06 129 GLN A C 1
ATOM 1045 O O . GLN A 1 129 ? -6.096 -11.839 -10.611 1.00 91.06 129 GLN A O 1
ATOM 1050 N N . THR A 1 130 ? -5.784 -11.240 -8.467 1.00 93.44 130 THR A N 1
ATOM 1051 C CA . THR A 1 130 ? -7.200 -11.009 -8.154 1.00 93.44 130 THR A CA 1
ATOM 1052 C C . THR A 1 130 ? -7.623 -9.553 -8.333 1.00 93.44 130 THR A C 1
ATOM 1054 O O . THR A 1 130 ? -8.817 -9.267 -8.320 1.00 93.44 130 THR A O 1
ATOM 1057 N N . GLU A 1 131 ? -6.654 -8.645 -8.476 1.00 94.19 131 GLU A N 1
ATOM 1058 C CA . GLU A 1 131 ? -6.810 -7.185 -8.488 1.00 94.19 131 GLU A CA 1
ATOM 1059 C C . GLU A 1 131 ? -7.426 -6.609 -7.196 1.00 94.19 131 GLU A C 1
ATOM 1061 O O . GLU A 1 131 ? -7.738 -5.420 -7.124 1.00 94.19 131 GLU A O 1
ATOM 1066 N N . LEU A 1 132 ? -7.549 -7.430 -6.147 1.00 97.00 132 LEU A N 1
ATOM 1067 C CA . LEU A 1 132 ? -8.064 -7.026 -4.845 1.00 97.00 132 LEU A CA 1
ATOM 1068 C C . LEU A 1 132 ? -7.020 -6.232 -4.066 1.00 97.00 132 LEU A C 1
ATOM 1070 O O . LEU A 1 132 ? -5.824 -6.530 -4.097 1.00 97.00 132 LEU A O 1
ATOM 1074 N N . ILE A 1 133 ? -7.487 -5.249 -3.303 1.00 97.94 133 ILE A N 1
ATOM 1075 C CA . ILE A 1 133 ? -6.633 -4.405 -2.469 1.00 97.94 133 ILE A CA 1
ATOM 1076 C C . ILE A 1 133 ? -6.918 -4.701 -1.000 1.00 97.94 133 ILE A C 1
ATOM 1078 O O . ILE A 1 133 ? -8.065 -4.835 -0.595 1.00 97.94 133 ILE A O 1
ATOM 1082 N N . GLN A 1 134 ? -5.878 -4.785 -0.180 1.00 97.38 134 GLN A N 1
ATOM 1083 C CA . GLN A 1 134 ? -5.983 -4.899 1.267 1.00 97.38 134 GLN A CA 1
ATOM 1084 C C . GLN A 1 134 ? -5.441 -3.645 1.943 1.00 97.38 134 GLN A C 1
ATOM 1086 O O . GLN A 1 134 ? -4.333 -3.207 1.632 1.00 97.38 134 GLN A O 1
ATOM 1091 N N . ILE A 1 135 ? -6.182 -3.116 2.917 1.00 98.25 135 ILE A N 1
ATOM 1092 C CA . ILE A 1 135 ? -5.616 -2.256 3.959 1.00 98.25 135 ILE A CA 1
ATOM 1093 C C . ILE A 1 135 ? -5.293 -3.146 5.160 1.00 98.25 135 ILE A C 1
ATOM 1095 O O . ILE A 1 135 ? -6.157 -3.873 5.648 1.00 98.25 135 ILE A O 1
ATOM 1099 N N . THR A 1 136 ? -4.060 -3.065 5.654 1.00 97.81 136 THR A N 1
ATOM 1100 C CA . THR A 1 136 ? -3.648 -3.659 6.932 1.00 97.81 136 THR A CA 1
ATOM 1101 C C . THR A 1 136 ? -3.384 -2.549 7.931 1.00 97.81 136 THR A C 1
ATOM 1103 O O . THR A 1 136 ? -2.694 -1.582 7.591 1.00 97.81 136 THR A O 1
ATOM 1106 N N . ILE A 1 137 ? -3.866 -2.706 9.155 1.00 98.38 137 ILE A N 1
ATOM 1107 C CA . ILE A 1 137 ? -3.754 -1.696 10.200 1.00 98.38 137 ILE A CA 1
ATOM 1108 C C . ILE A 1 137 ? -3.308 -2.375 11.482 1.00 98.38 137 ILE A C 1
ATOM 1110 O O . ILE A 1 137 ? -3.939 -3.334 11.916 1.00 98.38 137 ILE A O 1
ATOM 1114 N N . PHE A 1 138 ? -2.254 -1.854 12.098 1.00 98.00 138 PHE A N 1
ATOM 1115 C CA . PHE A 1 138 ? -1.941 -2.139 13.491 1.00 98.00 138 PHE A CA 1
ATOM 1116 C C . PHE A 1 138 ? -1.985 -0.849 14.296 1.00 98.00 138 PHE A C 1
ATOM 1118 O O . PHE A 1 138 ? -1.318 0.126 13.949 1.00 98.00 138 PHE A O 1
ATOM 1125 N N . PHE A 1 139 ? -2.760 -0.844 15.366 1.00 97.56 139 PHE A N 1
ATOM 1126 C CA . PHE A 1 139 ? -2.898 0.278 16.276 1.00 97.56 139 PHE A CA 1
ATOM 1127 C C . PHE A 1 139 ? -1.940 0.061 17.451 1.00 97.56 139 PHE A C 1
ATOM 1129 O O . PHE A 1 139 ? -2.274 -0.612 18.422 1.00 97.56 139 PHE A O 1
ATOM 1136 N N . ASN A 1 140 ? -0.722 0.610 17.351 1.00 95.94 140 ASN A N 1
ATOM 1137 C CA . ASN A 1 140 ? 0.262 0.559 18.445 1.00 95.94 140 ASN A CA 1
ATOM 1138 C C . ASN A 1 140 ? -0.291 1.198 19.728 1.00 95.94 140 ASN A C 1
ATOM 1140 O O . ASN A 1 140 ? 0.039 0.758 20.827 1.00 95.94 140 ASN A O 1
ATOM 1144 N N . TYR A 1 141 ? -1.167 2.191 19.573 1.00 96.00 141 TYR A N 1
ATOM 1145 C CA . TYR A 1 141 ? -2.092 2.626 20.608 1.00 96.00 141 TYR A CA 1
ATOM 1146 C C . TYR A 1 141 ? -3.519 2.213 20.201 1.00 96.00 141 TYR A C 1
ATOM 1148 O O . TYR A 1 141 ? -3.957 2.625 19.132 1.00 96.00 141 TYR A O 1
ATOM 1156 N N . PRO A 1 142 ? -4.247 1.390 20.980 1.00 96.94 142 PRO A N 1
ATOM 1157 C CA . PRO A 1 142 ? -5.519 0.817 20.533 1.00 96.94 142 PRO A CA 1
ATOM 1158 C C . PRO A 1 142 ? -6.565 1.871 20.145 1.00 96.94 142 PRO A C 1
ATOM 1160 O O . PRO A 1 142 ? -6.778 2.846 20.869 1.00 96.94 142 PRO A O 1
ATOM 1163 N N . ALA A 1 143 ? -7.255 1.657 19.022 1.00 98.12 143 ALA A N 1
ATOM 1164 C CA . ALA A 1 143 ? -8.333 2.536 18.577 1.00 98.12 143 ALA A CA 1
ATOM 1165 C C . ALA A 1 143 ? -9.658 2.154 19.238 1.00 98.12 143 ALA A C 1
ATOM 1167 O O . ALA A 1 143 ? -10.012 0.981 19.276 1.00 98.12 143 ALA A O 1
ATOM 1168 N N . LYS A 1 144 ? -10.445 3.126 19.693 1.00 97.62 144 LYS A N 1
ATOM 1169 C CA . LYS A 1 144 ? -11.824 2.907 20.132 1.00 97.62 144 LYS A CA 1
ATOM 1170 C C . LYS A 1 144 ? -12.668 2.415 18.956 1.00 97.62 144 LYS A C 1
ATOM 1172 O O . LYS A 1 144 ? -12.783 3.104 17.940 1.00 97.62 144 LYS A O 1
ATOM 1177 N N . LEU A 1 145 ? -13.289 1.247 19.104 1.00 97.31 145 LEU A N 1
ATOM 1178 C CA . LEU A 1 145 ? -14.199 0.709 18.101 1.00 97.31 145 LEU A CA 1
ATOM 1179 C C . LEU A 1 145 ? -15.533 1.454 18.157 1.00 97.31 145 LEU A C 1
ATOM 1181 O O . LEU A 1 145 ? -16.218 1.440 19.179 1.00 97.31 145 LEU A O 1
ATOM 1185 N N . ILE A 1 146 ? -15.929 2.064 17.042 1.00 96.19 146 ILE A N 1
ATOM 1186 C CA . ILE A 1 146 ? -17.251 2.674 16.887 1.00 96.19 146 ILE A CA 1
ATOM 1187 C C . ILE A 1 146 ? -18.080 1.790 15.962 1.00 96.19 146 ILE A C 1
ATOM 1189 O O . ILE A 1 146 ? -17.960 1.850 14.736 1.00 96.19 146 ILE A O 1
ATOM 1193 N N . LEU A 1 147 ? -18.920 0.954 16.567 1.00 92.38 147 LEU A N 1
ATOM 1194 C CA . LEU A 1 147 ? -19.799 0.024 15.870 1.00 92.38 147 LEU A CA 1
ATOM 1195 C C . LEU A 1 147 ? -21.181 0.019 16.529 1.00 92.38 147 LEU A C 1
ATOM 1197 O O . LEU A 1 147 ? -21.300 0.011 17.754 1.00 92.38 147 LEU A O 1
ATOM 1201 N N . GLU A 1 148 ? -22.229 0.040 15.708 1.00 87.25 148 GLU A N 1
ATOM 1202 C CA . GLU A 1 148 ? -23.606 -0.040 16.191 1.00 87.25 148 GLU A CA 1
ATOM 1203 C C . GLU A 1 148 ? -23.872 -1.407 16.841 1.00 87.25 148 GLU A C 1
ATOM 1205 O O . GLU A 1 148 ? -23.450 -2.441 16.328 1.00 87.25 148 GLU A O 1
ATOM 1210 N N . GLY A 1 149 ? -24.566 -1.410 17.981 1.00 85.00 149 GLY A N 1
ATOM 1211 C CA . GLY A 1 149 ? -24.921 -2.640 18.693 1.00 85.00 149 GLY A CA 1
ATOM 1212 C C . GLY A 1 149 ? -23.838 -3.207 19.618 1.00 85.00 149 GLY A C 1
ATOM 1213 O O . GLY A 1 149 ? -24.029 -4.296 20.152 1.00 85.00 149 GLY A O 1
ATOM 1214 N N . LEU A 1 150 ? -22.727 -2.497 19.853 1.00 87.31 150 LEU A N 1
ATOM 1215 C CA . LEU A 1 150 ? -21.775 -2.875 20.903 1.00 87.31 150 LEU A CA 1
ATOM 1216 C C . LEU A 1 150 ? -22.423 -2.774 22.292 1.00 87.31 150 LEU A C 1
ATOM 1218 O O . LEU A 1 150 ? -22.849 -1.702 22.713 1.00 87.31 150 LEU A O 1
ATOM 1222 N N . GLU A 1 151 ? -22.452 -3.886 23.030 1.00 87.38 151 GLU A N 1
ATOM 1223 C CA . GLU A 1 151 ? -22.970 -3.920 24.408 1.00 87.38 151 GLU A CA 1
ATOM 1224 C C . GLU A 1 151 ? -22.035 -3.240 25.420 1.00 87.38 151 GLU A C 1
ATOM 1226 O O . GLU A 1 151 ? -22.459 -2.854 26.511 1.00 87.38 151 GLU A O 1
ATOM 1231 N N . ARG A 1 152 ? -20.743 -3.146 25.088 1.00 91.81 152 ARG A N 1
ATOM 1232 C CA . ARG A 1 152 ? -19.675 -2.591 25.927 1.00 91.81 152 ARG A CA 1
ATOM 1233 C C . ARG A 1 152 ? -18.654 -1.887 25.049 1.00 91.81 152 ARG A C 1
ATOM 1235 O O . ARG A 1 152 ? -18.491 -2.259 23.887 1.00 91.81 152 ARG A O 1
ATOM 1242 N N . ASP A 1 153 ? -17.938 -0.929 25.634 1.00 95.38 153 ASP A N 1
ATOM 1243 C CA . ASP A 1 153 ? -16.780 -0.322 24.982 1.00 95.38 153 ASP A CA 1
ATOM 1244 C C . ASP A 1 153 ? -15.779 -1.408 24.571 1.00 95.38 153 ASP A C 1
ATOM 1246 O O . ASP A 1 153 ? -15.575 -2.399 25.283 1.00 95.38 153 ASP A O 1
ATOM 1250 N N . ALA A 1 154 ? -15.176 -1.219 23.405 1.00 96.62 154 ALA A N 1
ATOM 1251 C CA . ALA A 1 154 ? -14.151 -2.093 22.869 1.00 96.62 154 ALA A CA 1
ATOM 1252 C C . ALA A 1 154 ? -13.091 -1.264 22.149 1.00 96.62 154 ALA A C 1
ATOM 1254 O O . ALA A 1 154 ? -13.363 -0.173 21.630 1.00 96.62 154 ALA A O 1
ATOM 1255 N N . VAL A 1 155 ? -11.890 -1.818 22.083 1.00 97.38 155 VAL A N 1
ATOM 1256 C CA . VAL A 1 155 ? -10.778 -1.277 21.309 1.00 97.38 155 VAL A CA 1
ATOM 1257 C C . VAL A 1 155 ? -10.339 -2.262 20.233 1.00 97.38 155 VAL A C 1
ATOM 1259 O O . VAL A 1 155 ? -10.624 -3.453 20.320 1.00 97.38 155 VAL A O 1
ATOM 1262 N N . VAL A 1 156 ? -9.666 -1.753 19.206 1.00 97.56 156 VAL A N 1
ATOM 1263 C CA . VAL A 1 156 ? -9.089 -2.509 18.095 1.00 97.56 156 VAL A CA 1
ATOM 1264 C C . VAL A 1 156 ? -7.582 -2.327 18.109 1.00 97.56 156 VAL A C 1
ATOM 1266 O O . VAL A 1 156 ? -7.093 -1.195 18.090 1.00 97.56 156 VAL A O 1
ATOM 1269 N N . GLU A 1 157 ? -6.848 -3.434 18.080 1.00 96.50 157 GLU A N 1
ATOM 1270 C CA . GLU A 1 157 ? -5.394 -3.436 17.907 1.00 96.50 157 GLU A CA 1
ATOM 1271 C C . GLU A 1 157 ? -4.991 -3.793 16.470 1.00 96.50 157 GLU A C 1
ATOM 1273 O O . GLU A 1 157 ? -3.959 -3.330 15.982 1.00 96.50 157 GLU A O 1
ATOM 1278 N N . LEU A 1 158 ? -5.805 -4.582 15.762 1.00 97.75 158 LEU A N 1
ATOM 1279 C CA . LEU A 1 158 ? -5.473 -5.094 14.434 1.00 97.75 158 LEU A CA 1
ATOM 1280 C C . LEU A 1 158 ? -6.705 -5.141 13.530 1.00 97.75 158 LEU A C 1
ATOM 1282 O O . LEU A 1 158 ? -7.760 -5.645 13.907 1.00 97.75 158 LEU A O 1
ATOM 1286 N N . ALA A 1 159 ? -6.556 -4.653 12.302 1.00 98.12 159 ALA A N 1
ATOM 1287 C CA . ALA A 1 159 ? -7.588 -4.761 11.284 1.00 98.12 159 ALA A CA 1
ATOM 1288 C C . ALA A 1 159 ? -6.994 -5.085 9.911 1.00 98.12 159 ALA A C 1
ATOM 1290 O O . ALA A 1 159 ? -5.986 -4.516 9.485 1.00 98.12 159 ALA A O 1
ATOM 1291 N N . PHE A 1 160 ? -7.674 -5.970 9.194 1.00 98.06 160 PHE A N 1
ATOM 1292 C CA . PHE A 1 160 ? -7.467 -6.239 7.783 1.00 98.06 160 PHE A CA 1
ATOM 1293 C C . PHE A 1 160 ? -8.772 -5.972 7.049 1.00 98.06 160 PHE A C 1
ATOM 1295 O O . PHE A 1 160 ? -9.822 -6.457 7.466 1.00 98.06 160 PHE A O 1
ATOM 1302 N N . LEU A 1 161 ? -8.706 -5.216 5.960 1.00 98.25 161 LEU A N 1
ATOM 1303 C CA . LEU A 1 161 ? -9.866 -4.804 5.175 1.00 98.25 161 LEU A CA 1
ATOM 1304 C C . LEU A 1 161 ? -9.605 -5.144 3.709 1.00 98.25 161 LEU A C 1
ATOM 1306 O O . LEU A 1 161 ? -8.585 -4.714 3.170 1.00 98.25 161 LEU A O 1
ATOM 1310 N N . LEU A 1 162 ? -10.501 -5.898 3.076 1.00 98.12 162 LEU A N 1
ATOM 1311 C CA . LEU A 1 162 ? -10.393 -6.323 1.681 1.00 98.12 162 LEU A CA 1
ATOM 1312 C C . LEU A 1 162 ? -11.308 -5.482 0.788 1.00 98.12 162 LEU A C 1
ATOM 1314 O O . LEU A 1 162 ? -12.490 -5.320 1.073 1.00 98.12 162 LEU A O 1
ATOM 1318 N N . TYR A 1 163 ? -10.779 -4.998 -0.326 1.00 98.19 163 TYR A N 1
ATOM 1319 C CA . TYR A 1 163 ? -11.459 -4.118 -1.264 1.00 98.19 163 TYR A CA 1
ATOM 1320 C C . TYR A 1 163 ? -11.486 -4.729 -2.660 1.00 98.19 163 TYR A C 1
ATOM 1322 O O . TYR A 1 163 ? -10.462 -5.160 -3.189 1.00 98.19 163 TYR A O 1
ATOM 1330 N N . ASP A 1 164 ? -12.666 -4.670 -3.265 1.00 96.69 164 ASP A N 1
ATOM 1331 C CA . ASP A 1 164 ? -12.909 -4.865 -4.691 1.00 96.69 164 ASP A CA 1
ATOM 1332 C C . ASP A 1 164 ? -13.392 -3.534 -5.269 1.00 96.69 164 ASP A C 1
ATOM 1334 O O . ASP A 1 164 ? -14.576 -3.323 -5.526 1.00 96.69 164 ASP A O 1
ATOM 1338 N N . ALA A 1 165 ? -12.484 -2.565 -5.317 1.00 96.19 165 ALA A N 1
ATOM 1339 C CA . ALA A 1 165 ? -12.808 -1.191 -5.656 1.00 96.19 165 ALA A CA 1
ATOM 1340 C C . ALA A 1 165 ? -11.629 -0.507 -6.346 1.00 96.19 165 ALA A C 1
ATOM 1342 O O . ALA A 1 165 ? -10.475 -0.909 -6.201 1.00 96.19 165 ALA A O 1
ATOM 1343 N N . ASP A 1 166 ? -11.932 0.579 -7.057 1.00 95.94 166 ASP A N 1
ATOM 1344 C CA . ASP A 1 166 ? -10.923 1.473 -7.618 1.00 95.94 166 ASP A CA 1
ATOM 1345 C C . ASP A 1 166 ? -9.937 1.933 -6.531 1.00 95.94 166 ASP A C 1
ATOM 1347 O O . ASP A 1 166 ? -10.339 2.310 -5.428 1.00 95.94 166 ASP A O 1
ATOM 1351 N N . TYR A 1 167 ? -8.642 1.957 -6.847 1.00 97.19 167 TYR A N 1
ATOM 1352 C CA . TYR A 1 167 ? -7.595 2.309 -5.887 1.00 97.19 167 TYR A CA 1
ATOM 1353 C C . TYR A 1 167 ? -7.827 3.671 -5.198 1.00 97.19 167 TYR A C 1
ATOM 1355 O O . TYR A 1 167 ? -7.533 3.826 -4.013 1.00 97.19 167 TYR A O 1
ATOM 1363 N N . ARG A 1 168 ? -8.451 4.645 -5.875 1.00 97.12 168 ARG A N 1
ATOM 1364 C CA . ARG A 1 168 ? -8.803 5.955 -5.292 1.00 97.12 168 ARG A CA 1
ATOM 1365 C C . ARG A 1 168 ? -9.810 5.837 -4.149 1.00 97.12 168 ARG A C 1
ATOM 1367 O O . ARG A 1 168 ? -9.734 6.596 -3.184 1.00 97.12 168 ARG A O 1
ATOM 1374 N N . ILE A 1 169 ? -10.746 4.891 -4.236 1.00 97.75 169 ILE A N 1
ATOM 1375 C CA . ILE A 1 169 ? -11.709 4.607 -3.163 1.00 97.75 169 ILE A CA 1
ATOM 1376 C C . ILE A 1 169 ? -10.957 4.144 -1.916 1.00 97.75 169 ILE A C 1
ATOM 1378 O O . ILE A 1 169 ? -11.198 4.683 -0.832 1.00 97.75 169 ILE A O 1
ATOM 1382 N N . VAL A 1 170 ? -9.999 3.232 -2.098 1.00 98.31 170 VAL A N 1
ATOM 1383 C CA . VAL A 1 170 ? -9.186 2.668 -1.015 1.00 98.31 170 VAL A CA 1
ATOM 1384 C C . VAL A 1 170 ? -8.274 3.721 -0.382 1.00 98.31 170 VAL A C 1
ATOM 1386 O O . VAL A 1 170 ? -8.222 3.819 0.840 1.00 98.31 170 VAL A O 1
ATOM 1389 N N . ILE A 1 171 ? -7.627 4.578 -1.184 1.00 98.38 171 ILE A N 1
ATOM 1390 C CA . ILE A 1 171 ? -6.840 5.722 -0.679 1.00 98.38 171 ILE A CA 1
ATOM 1391 C C . ILE A 1 171 ? -7.711 6.632 0.193 1.00 98.38 171 ILE A C 1
ATOM 1393 O O . ILE A 1 171 ? -7.274 7.092 1.247 1.00 98.38 171 ILE A O 1
ATOM 1397 N N . ASN A 1 172 ? -8.944 6.903 -0.234 1.00 98.12 172 ASN A N 1
ATOM 1398 C CA . ASN A 1 172 ? -9.850 7.757 0.525 1.00 98.12 172 ASN A CA 1
ATOM 1399 C C . ASN A 1 172 ? -10.318 7.097 1.828 1.00 98.12 172 ASN A C 1
ATOM 1401 O O . ASN A 1 172 ? -10.394 7.789 2.837 1.00 98.12 172 ASN A O 1
ATOM 1405 N N . ASP A 1 173 ? -10.548 5.781 1.845 1.00 98.50 173 ASP A N 1
ATOM 1406 C CA . ASP A 1 173 ? -10.852 5.066 3.093 1.00 98.50 173 ASP A CA 1
ATOM 1407 C C . ASP A 1 173 ? -9.652 5.078 4.040 1.00 98.50 173 ASP A C 1
ATOM 1409 O O . ASP A 1 173 ? -9.810 5.368 5.223 1.00 98.50 173 ASP A O 1
ATOM 1413 N N . ALA A 1 174 ? -8.438 4.870 3.523 1.00 98.31 174 ALA A N 1
ATOM 1414 C CA . ALA A 1 174 ? -7.212 4.990 4.307 1.00 98.31 174 ALA A CA 1
ATOM 1415 C C . ALA A 1 174 ? -7.054 6.394 4.922 1.00 98.31 174 ALA A C 1
ATOM 1417 O O . ALA A 1 174 ? -6.727 6.510 6.101 1.00 98.31 174 ALA A O 1
ATOM 1418 N N . ARG A 1 175 ? -7.341 7.463 4.164 1.00 97.62 175 ARG A N 1
ATOM 1419 C CA . ARG A 1 175 ? -7.351 8.845 4.681 1.00 97.62 175 ARG A CA 1
ATOM 1420 C C . ARG A 1 175 ? -8.402 9.043 5.773 1.00 97.62 175 ARG A C 1
ATOM 1422 O O . ARG A 1 175 ? -8.090 9.641 6.796 1.00 97.62 175 ARG A O 1
ATOM 1429 N N . SER A 1 176 ? -9.623 8.545 5.575 1.00 97.88 176 SER A N 1
ATOM 1430 C CA . SER A 1 176 ? -10.688 8.632 6.581 1.00 97.88 176 SER A CA 1
ATOM 1431 C C . SER A 1 176 ? -10.307 7.916 7.875 1.00 97.88 176 SER A C 1
ATOM 1433 O O . SER A 1 176 ? -10.459 8.497 8.943 1.00 97.88 176 SER A O 1
ATOM 1435 N N . ILE A 1 177 ? -9.724 6.715 7.783 1.00 98.50 177 ILE A N 1
ATOM 1436 C CA . ILE A 1 177 ? -9.202 5.982 8.945 1.00 98.50 177 ILE A CA 1
ATOM 1437 C C . ILE A 1 177 ? -8.140 6.808 9.676 1.00 98.50 177 ILE A C 1
ATOM 1439 O O . ILE A 1 177 ? -8.220 6.972 10.891 1.00 98.50 177 ILE A O 1
ATOM 1443 N N . MET A 1 178 ? -7.145 7.329 8.950 1.00 97.75 178 MET A N 1
ATOM 1444 C CA . MET A 1 178 ? -6.071 8.123 9.553 1.00 97.75 178 MET A CA 1
ATOM 1445 C C . MET A 1 178 ? -6.612 9.384 10.235 1.00 97.75 178 MET A C 1
ATOM 1447 O O . MET A 1 178 ? -6.147 9.731 11.319 1.00 97.75 178 MET A O 1
ATOM 1451 N N . LEU A 1 179 ? -7.603 10.044 9.632 1.00 97.00 179 LEU A N 1
ATOM 1452 C CA . LEU A 1 179 ? -8.229 11.248 10.173 1.00 97.00 179 LEU A CA 1
ATOM 1453 C C . LEU A 1 179 ? -9.034 10.961 11.449 1.00 97.00 179 LEU A C 1
ATOM 1455 O O . LEU A 1 179 ? -8.818 11.629 12.460 1.00 97.00 179 LEU A O 1
ATOM 1459 N N . ASP A 1 180 ? -9.928 9.969 11.414 1.00 97.94 180 ASP A N 1
ATOM 1460 C CA . ASP A 1 180 ? -10.753 9.579 12.566 1.00 97.94 180 ASP A CA 1
ATOM 1461 C C . ASP A 1 180 ? -9.860 9.132 13.740 1.00 97.94 180 ASP A C 1
ATOM 1463 O O . ASP A 1 180 ? -10.050 9.554 14.886 1.00 97.94 180 ASP A O 1
ATOM 1467 N N . TYR A 1 181 ? -8.805 8.369 13.442 1.00 97.88 181 TYR A N 1
ATOM 1468 C CA . TYR A 1 181 ? -7.856 7.912 14.449 1.00 97.88 181 TYR A CA 1
ATOM 1469 C C . TYR A 1 181 ? -7.010 9.050 15.038 1.00 97.88 181 TYR A C 1
ATOM 1471 O O . TYR A 1 181 ? -6.827 9.124 16.246 1.00 97.88 181 TYR A O 1
ATOM 1479 N N . ARG A 1 182 ? -6.500 9.979 14.227 1.00 94.69 182 ARG A N 1
ATOM 1480 C CA . ARG A 1 182 ? -5.665 11.081 14.741 1.00 94.69 182 ARG A CA 1
ATOM 1481 C C . ARG A 1 182 ? -6.444 12.093 15.565 1.00 94.69 182 ARG A C 1
ATOM 1483 O O . ARG A 1 182 ? -5.886 12.673 16.491 1.00 94.69 182 ARG A O 1
ATOM 1490 N N . ASN A 1 183 ? -7.705 12.319 15.214 1.00 95.44 183 ASN A N 1
ATOM 1491 C CA . ASN A 1 183 ? -8.529 13.294 15.914 1.00 95.44 183 ASN A CA 1
ATOM 1492 C C . ASN A 1 183 ? -9.077 12.727 17.225 1.00 95.44 183 ASN A C 1
ATOM 1494 O O . ASN A 1 183 ? -9.056 13.420 18.240 1.00 95.44 183 ASN A O 1
ATOM 1498 N N . ASN A 1 184 ? -9.548 11.475 17.202 1.00 96.12 184 ASN A N 1
ATOM 1499 C CA . ASN A 1 184 ? -10.343 10.916 18.296 1.00 96.12 184 ASN A CA 1
ATOM 1500 C C . ASN A 1 184 ? -9.859 9.544 18.791 1.00 96.12 184 ASN A C 1
ATOM 1502 O O . ASN A 1 184 ? -10.458 8.995 19.713 1.00 96.12 184 ASN A O 1
ATOM 1506 N N . TYR A 1 185 ? -8.808 8.974 18.195 1.00 97.56 185 TYR A N 1
ATOM 1507 C CA . TYR A 1 185 ? -8.403 7.575 18.382 1.00 97.56 185 TYR A CA 1
ATOM 1508 C C . TYR A 1 185 ? -9.524 6.585 18.061 1.00 97.56 185 TYR A C 1
ATOM 1510 O O . TYR A 1 185 ? -9.639 5.546 18.699 1.00 97.56 185 TYR A O 1
ATOM 1518 N N . GLU A 1 186 ? -10.369 6.902 17.078 1.00 97.81 186 GLU A N 1
ATOM 1519 C CA . GLU A 1 186 ? -11.520 6.082 16.699 1.00 97.81 186 GLU A CA 1
ATOM 1520 C C . GLU A 1 186 ? -11.238 5.244 15.451 1.00 97.81 186 GLU A C 1
ATOM 1522 O O . GLU A 1 186 ? -10.542 5.668 14.528 1.00 97.81 186 GLU A O 1
ATOM 1527 N N . PHE A 1 187 ? -11.838 4.056 15.406 1.00 98.25 187 PHE A N 1
ATOM 1528 C CA . PHE A 1 187 ? -11.943 3.241 14.205 1.00 98.25 187 PHE A CA 1
ATOM 1529 C C . PHE A 1 187 ? -13.415 2.938 13.924 1.00 98.25 187 PHE A C 1
ATOM 1531 O O . PHE A 1 187 ? -14.109 2.334 14.745 1.00 98.25 187 PHE A O 1
ATOM 1538 N N . ILE A 1 188 ? -13.894 3.386 12.760 1.00 97.50 188 ILE A N 1
ATOM 1539 C CA . ILE A 1 188 ? -15.318 3.396 12.401 1.00 97.50 188 ILE A CA 1
ATOM 1540 C C . ILE A 1 188 ? -15.537 2.563 11.126 1.00 97.50 188 ILE A C 1
ATOM 1542 O O . ILE A 1 188 ? -15.691 3.123 10.036 1.00 97.50 188 ILE A O 1
ATOM 1546 N N . PRO A 1 189 ? -15.541 1.219 11.218 1.00 95.31 189 PRO A N 1
ATOM 1547 C CA . PRO A 1 189 ? -15.548 0.348 10.041 1.00 95.31 189 PRO A CA 1
ATOM 1548 C C . PRO A 1 189 ? -16.785 0.535 9.150 1.00 95.31 189 PRO A C 1
ATOM 1550 O O . PRO A 1 189 ? -16.661 0.485 7.931 1.00 95.31 189 PRO A O 1
ATOM 1553 N N . ASN A 1 190 ? -17.954 0.848 9.722 1.00 93.75 190 ASN A N 1
ATOM 1554 C CA . ASN A 1 190 ? -19.213 1.003 8.976 1.00 93.75 190 ASN A CA 1
ATOM 1555 C C . ASN A 1 190 ? -19.221 2.158 7.954 1.00 93.75 190 ASN A C 1
ATOM 1557 O O . ASN A 1 190 ? -20.133 2.235 7.134 1.00 93.75 190 ASN A O 1
ATOM 1561 N N . LYS A 1 191 ? -18.248 3.077 8.005 1.00 94.44 191 LYS A N 1
ATOM 1562 C CA . LYS A 1 191 ? -18.117 4.176 7.031 1.00 94.44 191 LYS A CA 1
ATOM 1563 C C . LYS A 1 191 ? -17.283 3.801 5.801 1.00 94.44 191 LYS A C 1
ATOM 1565 O O . LYS A 1 191 ? -17.213 4.590 4.860 1.00 94.44 191 LYS A O 1
ATOM 1570 N N . LEU A 1 192 ? -16.618 2.649 5.830 1.00 97.44 192 LEU A N 1
ATOM 1571 C CA . LEU A 1 192 ? -15.645 2.235 4.826 1.00 97.44 192 LEU A CA 1
ATOM 1572 C C . LEU A 1 192 ? -16.288 1.323 3.779 1.00 97.44 192 LEU A C 1
ATOM 1574 O O . LEU A 1 192 ? -17.369 0.775 3.981 1.00 97.44 192 LEU A O 1
ATOM 1578 N N . ARG A 1 193 ? -15.618 1.166 2.636 1.00 97.81 193 ARG A N 1
ATOM 1579 C CA . ARG A 1 193 ? -16.170 0.505 1.440 1.00 97.81 193 ARG A CA 1
ATOM 1580 C C . ARG A 1 193 ? -15.555 -0.871 1.176 1.00 97.81 193 ARG A C 1
ATOM 1582 O O . ARG A 1 193 ? -15.581 -1.347 0.042 1.00 97.81 193 ARG A O 1
ATOM 1589 N N . PHE A 1 194 ? -14.966 -1.494 2.196 1.00 97.00 194 PHE A N 1
ATOM 1590 C CA . PHE A 1 194 ? -14.438 -2.853 2.087 1.00 97.00 194 PHE A CA 1
ATOM 1591 C C . PHE A 1 194 ? -15.575 -3.858 1.845 1.00 97.00 194 PHE A C 1
ATOM 1593 O O . PHE A 1 194 ? -16.716 -3.641 2.247 1.00 97.00 194 PHE A O 1
ATOM 1600 N N . ILE A 1 195 ? -15.251 -4.971 1.193 1.00 96.25 195 ILE A N 1
ATOM 1601 C CA . ILE A 1 195 ? -16.183 -6.069 0.898 1.00 96.25 195 ILE A CA 1
ATOM 1602 C C . ILE A 1 195 ? -16.049 -7.246 1.869 1.00 96.25 195 ILE A C 1
ATOM 1604 O O . ILE A 1 195 ? -16.921 -8.108 1.904 1.00 96.25 195 ILE A O 1
ATOM 1608 N N . ASP A 1 196 ? -14.949 -7.301 2.620 1.00 96.94 196 ASP A N 1
ATOM 1609 C CA . ASP A 1 196 ? -14.669 -8.306 3.644 1.00 96.94 196 ASP A CA 1
ATOM 1610 C C . ASP A 1 196 ? -13.646 -7.739 4.644 1.00 96.94 196 ASP A C 1
ATOM 1612 O O . ASP A 1 196 ? -12.913 -6.792 4.333 1.00 96.94 196 ASP A O 1
ATOM 1616 N N . TYR A 1 197 ? -13.604 -8.287 5.855 1.00 96.75 197 TYR A N 1
ATOM 1617 C CA . TYR A 1 197 ? -12.765 -7.788 6.938 1.00 96.75 197 TYR A CA 1
ATOM 1618 C C . TYR A 1 197 ? -12.403 -8.865 7.969 1.00 96.75 197 TYR A C 1
ATOM 1620 O O . TYR A 1 197 ? -13.110 -9.851 8.179 1.00 96.75 197 TYR A O 1
ATOM 1628 N N . GLN A 1 198 ? -11.299 -8.620 8.668 1.00 96.12 198 GLN A N 1
ATOM 1629 C CA . GLN A 1 198 ? -10.909 -9.306 9.895 1.00 96.12 198 GLN A CA 1
ATOM 1630 C C . GLN A 1 198 ? -10.464 -8.240 10.895 1.00 96.12 198 GLN A C 1
ATOM 1632 O O . GLN A 1 198 ? -9.486 -7.536 10.644 1.00 96.12 198 GLN A O 1
ATOM 1637 N N . ILE A 1 199 ? -11.189 -8.100 12.004 1.00 96.75 199 ILE A N 1
ATOM 1638 C CA . ILE A 1 199 ? -10.920 -7.091 13.038 1.00 96.75 199 ILE A CA 1
ATOM 1639 C C . ILE A 1 199 ? -10.680 -7.811 14.364 1.00 96.75 199 ILE A C 1
ATOM 1641 O O . ILE A 1 199 ? -11.472 -8.661 14.774 1.00 96.75 199 ILE A O 1
ATOM 1645 N N . GLU A 1 200 ? -9.587 -7.475 15.036 1.00 96.19 200 GLU A N 1
ATOM 1646 C CA . GLU A 1 200 ? -9.192 -8.051 16.317 1.00 96.19 200 GLU A CA 1
ATOM 1647 C C . GLU A 1 200 ? -9.046 -6.941 17.355 1.00 96.19 200 GLU A C 1
ATOM 1649 O O . GLU A 1 200 ? -8.466 -5.883 17.088 1.00 9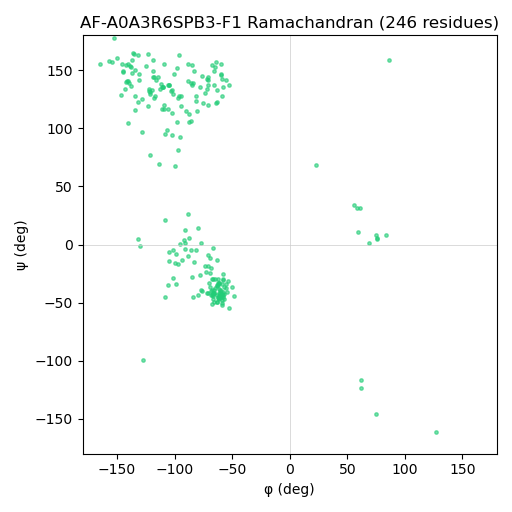6.19 200 GLU A O 1
ATOM 1654 N N . GLY A 1 201 ? -9.651 -7.195 18.510 1.00 95.50 201 GLY A N 1
ATOM 1655 C CA . GLY A 1 201 ? -9.885 -6.212 19.548 1.00 95.50 201 GLY A CA 1
ATOM 1656 C C . GLY A 1 201 ? -9.972 -6.827 20.937 1.00 95.50 201 GLY A C 1
ATOM 1657 O O . GLY A 1 201 ? -10.001 -8.054 21.106 1.00 95.50 201 GLY A O 1
ATOM 1658 N N . SER A 1 202 ? -10.139 -5.960 21.927 1.00 95.56 202 SER A N 1
ATOM 1659 C CA . SER A 1 202 ? -10.440 -6.343 23.303 1.00 95.56 202 SER A CA 1
ATOM 1660 C C . SER A 1 202 ? -11.556 -5.490 23.902 1.00 95.56 202 SER A C 1
ATOM 1662 O O . SER A 1 202 ? -11.772 -4.342 23.499 1.00 95.56 202 SER A O 1
ATOM 1664 N N . TYR A 1 203 ? -12.323 -6.058 24.837 1.00 95.62 203 TYR A N 1
ATOM 1665 C CA . TYR A 1 203 ? -13.333 -5.283 25.561 1.00 95.62 203 TYR A CA 1
ATOM 1666 C C . TYR A 1 203 ? -12.668 -4.309 26.536 1.00 95.62 203 TYR A C 1
ATOM 1668 O O . TYR A 1 203 ? -11.763 -4.670 27.286 1.00 95.62 203 TYR A O 1
ATOM 1676 N N . GLY A 1 204 ? -13.186 -3.084 26.586 1.00 93.81 204 GLY A N 1
ATOM 1677 C CA . GLY A 1 204 ? -12.719 -2.027 27.470 1.00 93.81 204 GLY A CA 1
ATOM 1678 C C . GLY A 1 204 ? -12.381 -0.740 26.729 1.00 93.81 204 GLY A C 1
ATOM 1679 O O . GLY A 1 204 ? -12.824 -0.490 25.610 1.00 93.81 204 GLY A O 1
ATOM 1680 N N . VAL A 1 205 ? -11.597 0.097 27.402 1.00 93.19 205 VAL A N 1
ATOM 1681 C CA . VAL A 1 205 ? -11.154 1.401 26.904 1.00 93.19 205 VAL A CA 1
ATOM 1682 C C . VAL A 1 205 ? -9.637 1.426 26.802 1.00 93.19 205 VAL A C 1
ATOM 1684 O O . VAL A 1 205 ? -8.942 0.786 27.595 1.00 93.19 205 VAL A O 1
ATOM 1687 N N . ALA A 1 206 ? -9.123 2.190 25.841 1.00 90.88 206 ALA A N 1
ATOM 1688 C CA . ALA A 1 206 ? -7.689 2.380 25.691 1.00 90.88 206 ALA A CA 1
ATOM 1689 C C . ALA A 1 206 ? -7.089 3.004 26.970 1.00 90.88 206 ALA A C 1
ATOM 1691 O O . ALA A 1 206 ? -7.753 3.807 27.641 1.00 90.88 206 ALA A O 1
ATOM 1692 N N . PRO A 1 207 ? -5.836 2.662 27.325 1.00 86.94 207 PRO A N 1
ATOM 1693 C CA . PRO A 1 207 ? -5.141 3.328 28.421 1.00 86.94 207 PRO A CA 1
ATOM 1694 C C . PRO A 1 207 ? -5.010 4.826 28.126 1.00 86.94 207 PRO A C 1
ATOM 1696 O O . PRO A 1 207 ? -5.006 5.238 26.976 1.00 86.94 207 PRO A O 1
ATOM 1699 N N . GLY A 1 208 ? -4.873 5.671 29.150 1.00 90.94 208 GLY A N 1
ATOM 1700 C CA . GLY A 1 208 ? -4.728 7.111 28.915 1.00 90.94 208 GLY A CA 1
ATOM 1701 C C . GLY A 1 208 ? -3.506 7.428 28.042 1.00 90.94 208 GLY A C 1
ATOM 1702 O O . GLY A 1 208 ? -2.397 7.031 28.392 1.00 90.94 208 GLY A O 1
ATOM 1703 N N . ILE A 1 209 ? -3.696 8.186 26.955 1.00 91.31 209 ILE A N 1
ATOM 1704 C CA . ILE A 1 209 ? -2.657 8.484 25.948 1.00 91.31 209 ILE A CA 1
ATOM 1705 C C . ILE A 1 209 ? -1.331 8.983 26.540 1.00 91.31 209 ILE A C 1
ATOM 1707 O O . ILE A 1 209 ? -0.268 8.576 26.090 1.00 91.31 209 ILE A O 1
ATOM 1711 N N . LYS A 1 210 ? -1.373 9.778 27.617 1.00 91.00 210 LYS A N 1
ATOM 1712 C CA . LYS A 1 210 ? -0.167 10.276 28.301 1.00 91.00 210 LYS A CA 1
ATOM 1713 C C . LYS A 1 210 ? 0.751 9.150 28.776 1.00 91.00 210 LYS A C 1
ATOM 1715 O O . LYS A 1 210 ? 1.963 9.301 28.720 1.00 91.00 210 LYS A O 1
ATOM 1720 N N . TRP A 1 211 ? 0.179 8.031 29.223 1.00 88.19 211 TRP A N 1
ATOM 1721 C CA . TRP A 1 211 ? 0.949 6.860 29.641 1.00 88.19 211 TRP A CA 1
ATOM 1722 C C . TRP A 1 211 ? 1.631 6.194 28.453 1.00 88.19 211 TRP A C 1
ATOM 1724 O O . TRP A 1 211 ? 2.786 5.799 28.557 1.00 88.19 211 TRP A O 1
ATOM 1734 N N . PHE A 1 212 ? 0.935 6.104 27.318 1.00 89.69 212 PHE A N 1
ATOM 1735 C CA . PHE A 1 212 ? 1.511 5.580 26.084 1.00 89.69 212 PHE A CA 1
ATOM 1736 C C . PHE A 1 212 ? 2.662 6.467 25.591 1.00 89.69 212 PHE A C 1
ATOM 1738 O O . PHE A 1 212 ? 3.759 5.963 25.364 1.00 89.69 212 PHE A O 1
ATOM 1745 N N . GLU A 1 213 ? 2.445 7.784 25.518 1.00 90.44 213 GLU A N 1
ATOM 1746 C CA . GLU A 1 213 ? 3.457 8.777 25.134 1.00 90.44 213 GLU A CA 1
ATOM 1747 C C . GLU A 1 213 ? 4.685 8.743 26.056 1.00 90.44 213 GLU A C 1
ATOM 1749 O O . GLU A 1 213 ? 5.827 8.773 25.590 1.00 90.44 213 GLU A O 1
ATOM 1754 N N . GLU A 1 214 ? 4.474 8.644 27.372 1.00 88.25 214 GLU A N 1
ATOM 1755 C CA . GLU A 1 214 ? 5.562 8.517 28.341 1.00 88.25 214 GLU A CA 1
ATOM 1756 C C . GLU A 1 214 ? 6.370 7.235 28.101 1.00 88.25 214 GLU A C 1
ATOM 1758 O O . GLU A 1 214 ? 7.605 7.277 28.093 1.00 88.25 214 GLU A O 1
ATOM 1763 N N . TYR A 1 215 ? 5.687 6.126 27.806 1.00 84.50 215 TYR A N 1
ATOM 1764 C CA . TYR A 1 215 ? 6.316 4.836 27.548 1.00 84.50 215 TYR A CA 1
ATOM 1765 C C . TYR A 1 215 ? 7.166 4.858 26.272 1.00 84.50 215 TYR A C 1
ATOM 1767 O O . TYR A 1 215 ? 8.346 4.505 26.314 1.00 84.50 215 TYR A O 1
ATOM 1775 N N . ILE A 1 216 ? 6.622 5.356 25.155 1.00 88.56 216 ILE A N 1
ATOM 1776 C CA . ILE A 1 216 ? 7.367 5.434 23.887 1.00 88.56 216 ILE A CA 1
ATOM 1777 C C . ILE A 1 216 ? 8.482 6.490 23.904 1.00 88.56 216 ILE A C 1
ATOM 1779 O O . ILE A 1 216 ? 9.420 6.390 23.117 1.00 88.56 216 ILE A O 1
ATOM 1783 N N . SER A 1 217 ? 8.453 7.461 24.829 1.00 86.12 217 SER A N 1
ATOM 1784 C CA . SER A 1 217 ? 9.541 8.439 24.991 1.00 86.12 217 SER A CA 1
ATOM 1785 C C . SER A 1 217 ? 10.843 7.845 25.551 1.00 86.12 217 SER A C 1
ATOM 1787 O O . SER A 1 217 ? 11.874 8.519 25.563 1.00 86.12 217 SER A O 1
ATOM 1789 N N . GLY A 1 218 ? 10.808 6.606 26.059 1.00 80.62 218 GLY A N 1
ATOM 1790 C CA . GLY A 1 218 ? 11.978 5.919 26.614 1.00 80.62 218 GLY A CA 1
ATOM 1791 C C . GLY A 1 218 ? 12.410 6.401 28.006 1.00 80.62 218 GLY A C 1
ATOM 1792 O O . GLY A 1 218 ? 13.409 5.919 28.540 1.00 80.62 218 GLY A O 1
ATOM 1793 N N . LYS A 1 219 ? 11.653 7.311 28.640 1.00 78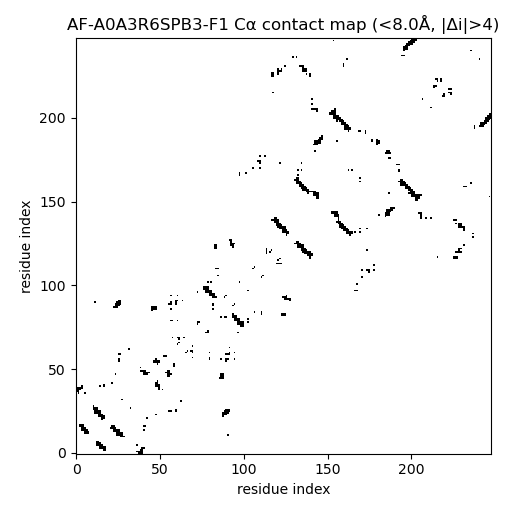.25 219 LYS A N 1
ATOM 1794 C CA . LYS A 1 219 ? 11.947 7.853 29.982 1.00 78.25 219 LYS A CA 1
ATOM 1795 C C . LYS A 1 219 ? 12.037 6.795 31.084 1.00 78.25 219 LYS A C 1
ATOM 1797 O O . LYS A 1 219 ? 12.730 7.015 32.072 1.00 78.25 219 LYS A O 1
ATOM 1802 N N . HIS A 1 220 ? 11.378 5.650 30.916 1.00 77.31 220 HIS A N 1
ATOM 1803 C CA . HIS A 1 220 ? 11.382 4.562 31.898 1.00 77.31 220 HIS A CA 1
ATOM 1804 C C . HIS A 1 220 ? 12.549 3.572 31.741 1.00 77.31 220 HIS A C 1
ATOM 1806 O O . HIS A 1 220 ? 12.582 2.564 32.439 1.00 77.31 220 HIS A O 1
ATOM 1812 N N . GLY A 1 221 ? 13.506 3.822 30.837 1.00 69.69 221 GLY A N 1
ATOM 1813 C CA . GLY A 1 221 ? 14.691 2.967 30.671 1.00 69.69 221 GLY A CA 1
ATOM 1814 C C . GLY A 1 221 ? 14.434 1.633 29.956 1.00 69.69 221 GLY A C 1
ATOM 1815 O O . GLY A 1 221 ? 15.337 0.801 29.873 1.00 69.69 221 GLY A O 1
ATOM 1816 N N . HIS A 1 222 ? 13.232 1.434 29.410 1.00 71.25 222 HIS A N 1
ATOM 1817 C CA . HIS A 1 222 ? 12.866 0.290 28.574 1.00 71.25 222 HIS A CA 1
ATOM 1818 C C . HIS A 1 222 ? 12.514 0.762 27.159 1.00 71.25 222 HIS A C 1
ATOM 1820 O O . HIS A 1 222 ? 11.902 1.815 26.986 1.00 71.25 222 HIS A O 1
ATOM 1826 N N . GLY A 1 223 ? 12.916 -0.010 26.145 1.00 67.81 223 GLY A N 1
ATOM 1827 C CA . GLY A 1 223 ? 12.536 0.235 24.753 1.00 67.81 223 GLY A CA 1
ATOM 1828 C C . GLY A 1 223 ? 11.174 -0.379 24.437 1.00 67.81 223 GLY A C 1
ATOM 1829 O O . GLY A 1 223 ? 10.894 -1.503 24.852 1.00 67.81 223 GLY A O 1
ATOM 1830 N N . VAL A 1 224 ? 10.344 0.343 23.684 1.00 77.75 224 VAL A N 1
ATOM 1831 C CA . VAL A 1 224 ? 9.037 -0.139 23.217 1.00 77.75 224 VAL A CA 1
ATOM 1832 C C . VAL A 1 224 ? 9.185 -0.693 21.807 1.00 77.75 224 VAL A C 1
ATOM 1834 O O . VAL A 1 224 ? 9.711 -0.019 20.922 1.00 77.75 224 VAL A O 1
ATOM 1837 N N . ALA A 1 225 ? 8.724 -1.923 21.588 1.00 83.50 225 ALA A N 1
ATOM 1838 C CA . ALA A 1 225 ? 8.620 -2.475 20.246 1.00 83.50 225 ALA A CA 1
ATOM 1839 C C . ALA A 1 225 ? 7.338 -1.952 19.591 1.00 83.50 225 ALA A C 1
ATOM 1841 O O . ALA A 1 225 ? 6.240 -2.259 20.047 1.00 83.50 225 ALA A O 1
ATOM 1842 N N . LEU A 1 226 ? 7.491 -1.168 18.526 1.00 89.12 226 LEU A N 1
ATOM 1843 C CA . LEU A 1 226 ? 6.383 -0.656 17.725 1.00 89.12 226 LEU A CA 1
ATOM 1844 C C . LEU A 1 226 ? 6.331 -1.413 16.402 1.00 89.12 226 LEU A C 1
ATOM 1846 O O . LEU A 1 226 ? 7.362 -1.665 15.767 1.00 89.12 226 LEU A O 1
ATOM 1850 N N . LEU A 1 227 ? 5.128 -1.777 15.972 1.00 92.38 227 LEU A N 1
ATOM 1851 C CA . LEU A 1 227 ? 4.927 -2.360 14.654 1.00 92.38 227 LEU A CA 1
ATOM 1852 C C . LEU A 1 227 ? 4.866 -1.249 13.610 1.00 92.38 227 LEU A C 1
ATOM 1854 O O . LEU A 1 227 ? 4.081 -0.317 13.726 1.00 92.38 227 LEU A O 1
ATOM 1858 N N . ASN A 1 228 ? 5.681 -1.375 12.562 1.00 92.06 228 ASN A N 1
ATOM 1859 C CA . ASN A 1 228 ? 5.721 -0.421 11.444 1.00 92.06 228 ASN A CA 1
ATOM 1860 C C . ASN A 1 228 ? 4.887 -0.877 10.238 1.00 92.06 228 ASN A C 1
ATOM 1862 O O . ASN A 1 228 ? 4.609 -0.098 9.324 1.00 92.06 228 ASN A O 1
ATOM 1866 N N . ARG A 1 229 ? 4.535 -2.165 10.201 1.00 92.00 229 ARG A N 1
ATOM 1867 C CA . ARG A 1 229 ? 3.709 -2.796 9.171 1.00 92.00 229 ARG A CA 1
ATOM 1868 C C . ARG A 1 229 ? 3.222 -4.155 9.653 1.00 92.00 229 ARG A C 1
ATOM 1870 O O . ARG A 1 229 ? 3.918 -4.824 10.414 1.00 92.00 229 ARG A O 1
ATOM 1877 N N . VAL A 1 230 ? 2.103 -4.594 9.096 1.00 93.88 230 VAL A N 1
ATOM 1878 C CA . VAL A 1 230 ? 1.639 -5.982 9.163 1.00 93.88 230 VAL A CA 1
ATOM 1879 C C . VAL A 1 230 ? 1.595 -6.526 7.739 1.00 93.88 230 VAL A C 1
ATOM 1881 O O . VAL A 1 230 ? 1.378 -5.781 6.784 1.00 93.88 230 VAL A O 1
ATOM 1884 N N . ALA A 1 231 ? 1.916 -7.806 7.565 1.00 93.00 231 ALA A N 1
ATOM 1885 C CA . ALA A 1 231 ? 1.822 -8.441 6.256 1.00 93.00 231 ALA A CA 1
ATOM 1886 C C . ALA A 1 231 ? 0.343 -8.642 5.874 1.00 93.00 231 ALA A C 1
ATOM 1888 O O . ALA A 1 231 ? -0.444 -8.991 6.751 1.00 93.00 231 ALA A O 1
ATOM 1889 N N . PRO A 1 232 ? -0.043 -8.469 4.597 1.00 94.25 232 PRO A N 1
ATOM 1890 C CA . PRO A 1 232 ? -1.406 -8.752 4.160 1.00 94.25 232 PRO A CA 1
ATOM 1891 C C . PRO A 1 232 ? -1.734 -10.240 4.312 1.00 94.25 232 PRO A C 1
ATOM 1893 O O . PRO A 1 232 ? -0.845 -11.103 4.299 1.00 94.25 232 PRO A O 1
ATOM 1896 N N . ILE A 1 233 ? -3.024 -10.552 4.407 1.00 93.75 233 ILE A N 1
ATOM 1897 C CA . ILE A 1 233 ? -3.497 -11.934 4.428 1.00 93.75 233 ILE A CA 1
ATOM 1898 C C . ILE A 1 233 ? -3.313 -12.515 3.026 1.00 93.75 233 ILE A C 1
ATOM 1900 O O . ILE A 1 233 ? -3.874 -12.028 2.045 1.00 93.75 233 ILE A O 1
ATOM 1904 N N . LYS A 1 234 ? -2.525 -13.586 2.924 1.00 91.06 234 LYS A N 1
ATOM 1905 C CA . LYS A 1 234 ? -2.312 -14.289 1.654 1.00 91.06 234 LYS A CA 1
ATOM 1906 C C . LYS A 1 234 ? -3.570 -15.048 1.233 1.00 91.06 234 LYS A C 1
ATOM 1908 O O . LYS A 1 234 ? -4.232 -15.657 2.073 1.00 91.06 234 LYS A O 1
ATOM 1913 N N . ASN A 1 235 ? -3.828 -15.095 -0.075 1.00 89.25 235 ASN A N 1
ATOM 1914 C CA . ASN A 1 235 ? -4.929 -15.850 -0.685 1.00 89.25 235 ASN A CA 1
ATOM 1915 C C . ASN A 1 235 ? -6.327 -15.447 -0.173 1.00 89.25 235 ASN A C 1
ATOM 1917 O O . ASN A 1 235 ? -7.224 -16.294 -0.087 1.00 89.25 235 ASN A O 1
ATOM 1921 N N . TRP A 1 236 ? -6.508 -14.178 0.201 1.00 92.94 236 TRP A N 1
ATOM 1922 C CA . TRP A 1 236 ? -7.819 -13.642 0.554 1.00 92.94 236 TRP A CA 1
ATOM 1923 C C . TRP A 1 236 ? -8.581 -13.278 -0.722 1.00 92.94 236 TRP A C 1
ATOM 1925 O O . TRP A 1 236 ? -8.076 -12.539 -1.559 1.00 92.94 236 TRP A O 1
ATOM 1935 N N . THR A 1 237 ? -9.768 -13.856 -0.890 1.00 91.00 237 THR A N 1
ATOM 1936 C CA . THR A 1 237 ? -10.574 -13.791 -2.121 1.00 91.00 237 THR A CA 1
ATOM 1937 C C . THR A 1 237 ? -12.031 -13.519 -1.766 1.00 91.00 237 THR A C 1
ATOM 1939 O O . THR A 1 237 ? -12.421 -13.719 -0.615 1.00 91.00 237 THR A O 1
ATOM 1942 N N . LYS A 1 238 ? -12.845 -13.115 -2.749 1.00 89.12 238 LYS A N 1
ATOM 1943 C CA . LYS A 1 238 ? -14.277 -12.817 -2.559 1.00 89.12 238 LYS A CA 1
ATOM 1944 C C . LYS A 1 238 ? -15.071 -14.049 -2.109 1.00 89.12 238 LYS A C 1
ATOM 1946 O O . LYS A 1 238 ? -16.071 -13.929 -1.408 1.00 89.12 238 LYS A O 1
ATOM 1951 N N . GLU A 1 239 ? -14.620 -15.234 -2.510 1.00 88.38 239 GLU A N 1
ATOM 1952 C CA . GLU A 1 239 ? -15.264 -16.518 -2.237 1.00 88.38 239 GLU A CA 1
ATOM 1953 C C . GLU A 1 239 ? -14.867 -17.084 -0.869 1.00 88.38 239 GLU A C 1
ATOM 1955 O O . GLU A 1 239 ? -15.635 -17.816 -0.247 1.00 88.38 239 GLU A O 1
ATOM 1960 N N . LYS A 1 240 ? -13.667 -16.748 -0.379 1.00 84.38 240 LYS A N 1
ATOM 1961 C CA . LYS A 1 240 ? -13.161 -17.178 0.933 1.00 84.38 240 LYS A CA 1
ATOM 1962 C C . LYS A 1 240 ? -13.347 -16.069 1.958 1.00 84.38 240 LYS A C 1
ATOM 1964 O O . LYS A 1 240 ? -12.363 -15.501 2.440 1.00 84.38 240 LYS A O 1
ATOM 1969 N N . LYS A 1 241 ? -14.615 -15.795 2.266 1.00 84.75 241 LYS A N 1
ATOM 1970 C CA . LYS A 1 241 ? -14.993 -14.780 3.245 1.00 84.75 241 LYS A CA 1
ATOM 1971 C C . LYS A 1 241 ? -14.410 -15.069 4.625 1.00 84.75 241 LYS A C 1
ATOM 1973 O O . LYS A 1 241 ? -14.346 -16.229 5.041 1.00 84.75 241 LYS A O 1
ATOM 1978 N N . ARG A 1 242 ? -14.006 -14.013 5.327 1.00 83.44 242 ARG A N 1
ATOM 1979 C CA . ARG A 1 242 ? -13.558 -14.080 6.723 1.00 83.44 242 ARG A CA 1
ATOM 1980 C C . ARG A 1 242 ? -14.575 -13.469 7.673 1.00 83.44 242 ARG A C 1
ATOM 1982 O O . ARG A 1 242 ? -14.838 -14.106 8.683 1.00 83.44 242 ARG A O 1
ATOM 1989 N N . GLU A 1 243 ? -15.123 -12.301 7.337 1.00 79.81 243 GLU A N 1
ATOM 1990 C CA . GLU A 1 243 ? -16.152 -11.538 8.063 1.00 79.81 243 GLU A CA 1
ATOM 1991 C C . GLU A 1 243 ? -16.233 -11.870 9.560 1.00 79.81 243 GLU A C 1
ATOM 1993 O O . GLU A 1 243 ? -17.202 -12.466 10.034 1.00 79.81 243 GLU A O 1
ATOM 1998 N N . TYR A 1 244 ? -15.205 -11.502 10.330 1.00 81.44 244 TYR A N 1
ATOM 1999 C CA . TYR A 1 244 ? -15.281 -11.657 11.780 1.00 81.44 244 TYR A CA 1
ATOM 2000 C C . TYR A 1 244 ? -14.624 -10.511 12.542 1.00 81.44 244 TYR A C 1
ATOM 2002 O O . TYR A 1 244 ? -13.555 -10.006 12.187 1.00 81.44 244 TYR A O 1
ATOM 2010 N N . ILE A 1 245 ? -15.297 -10.123 13.627 1.00 83.00 245 ILE A N 1
ATOM 2011 C CA . ILE A 1 245 ? -14.755 -9.277 14.685 1.00 83.00 245 ILE A CA 1
ATOM 2012 C C . ILE A 1 245 ? -14.502 -10.189 15.883 1.00 83.00 245 ILE A C 1
ATOM 2014 O O . ILE A 1 245 ? -15.435 -10.776 16.427 1.00 83.00 245 ILE A O 1
ATOM 2018 N N . SER A 1 246 ? -13.241 -10.332 16.282 1.00 87.62 246 SER A N 1
ATOM 2019 C CA . SER A 1 246 ? -12.852 -11.058 17.491 1.00 87.62 246 SER A CA 1
ATOM 2020 C C . SER A 1 246 ? -12.518 -10.048 18.582 1.00 87.62 246 SER A C 1
ATOM 2022 O O . SER A 1 246 ? -11.372 -9.609 18.661 1.00 87.62 246 SER A O 1
ATOM 2024 N N . ILE A 1 247 ? -13.496 -9.719 19.428 1.00 85.88 247 ILE A N 1
ATOM 2025 C CA . ILE A 1 247 ? -13.274 -8.948 20.658 1.00 85.88 247 ILE A CA 1
ATOM 2026 C C . ILE A 1 247 ? -13.102 -9.932 21.814 1.00 85.88 247 ILE A C 1
ATOM 2028 O O . ILE A 1 247 ? -13.995 -10.745 22.063 1.00 85.88 247 ILE A O 1
ATOM 2032 N N . ARG A 1 248 ? -11.938 -9.907 22.465 1.00 80.81 248 ARG A N 1
ATOM 2033 C CA . ARG A 1 248 ? -11.596 -10.814 23.572 1.00 80.81 248 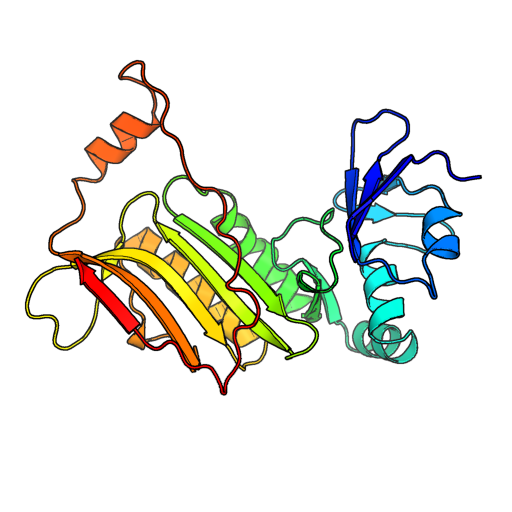ARG A CA 1
ATOM 2034 C C . ARG A 1 248 ? -11.563 -10.117 24.925 1.00 80.81 248 ARG A C 1
ATOM 2036 O O . ARG A 1 248 ? -11.378 -8.881 24.967 1.00 80.81 248 ARG A O 1
#

pLDDT: mean 94.09, std 5.52, range [67.81, 98.5]

Secondary structure (DSSP, 8-state):
--SSEEEEETTEEEEE-TTSS-EEEEE--HHHHHHHHHS--EEETTEEEETTTEEHHHHHHHHHH-HHHHHHHHHTTEEEEETTS-TTEE-GGGEEEEEHHHHHHHHHTHHHHTT--SS-EEEEEE-TTT--EEEEEEEEEEEEE--TT-SS-EEEEEEEEEE-S-HHHHHHHHHHHHHHHHHHSEE-GGGS--SEEEEEEEES-PPPHHHHHHHHTTTTS---------PPPTT--SSS---EEEE-

Nearest PDB structures (foldseek):
  8gkf-assembly5_E  TM=4.159E-01  e=2.310E+00  Mycobacterium tuberculosis
  1q40-assembly3_B  TM=4.760E-01  e=5.053E+00  Candida albicans
  4uzs-assembly1_A  TM=2.057E-01  e=1.343E+00  Bifidobacterium bifidum S17